Protein AF-0000000072271697 (afdb_homodimer)

Secondary structure (DSSP, 8-state):
---SEEEEES-GGGHHHHHHHHHHHHHTT--EEEEE--TTT-HHHHHHHHHHHGGGT--EEEEEEETT--HHHHHHHH-SS-EEEEEE--SSGGGHHHHHHHH-PPTT---EE--TT-HHHHHHHHHHHHTTS-HHHHHHHHHHHHHHHHHHHHHHHHHHHHHH--/---SEEEEES-GGGHHHHHHHHHHHHHTT--EEEEE--TTT-HHHHHHHHHHHGGGT--EEEEEEETT--HHHHHHHH-SS-EEEEEE--SSGGGHHHHHHHH-PPTT---EE--TT-HHHHHHHHHHHHTTS-HHHHHHHHHHHHHHHHHHHHHHHHHHHHHH--

Solvent-accessible surface area (backbone atoms only — not comparable to full-atom values): 15769 Å² total; per-residue (Å²): 127,79,34,36,33,40,40,36,23,54,44,77,86,47,42,80,54,46,45,47,15,54,52,42,26,53,75,71,68,48,47,58,45,78,46,75,43,22,52,84,85,34,44,66,60,31,46,54,50,26,57,43,35,62,81,67,53,32,42,33,35,41,23,36,26,46,50,73,16,53,35,33,50,57,35,23,68,43,28,47,48,33,27,33,25,27,12,26,57,48,97,64,71,73,11,51,55,6,38,51,45,36,23,57,45,59,85,83,35,40,34,32,17,34,17,68,55,27,17,45,20,47,21,50,39,51,47,19,31,48,21,46,51,29,69,67,45,33,52,51,40,44,50,50,52,52,50,52,53,52,50,52,53,49,50,52,52,50,51,45,22,70,73,66,72,95,128,80,34,35,34,38,39,35,23,54,42,76,86,47,43,81,54,45,46,48,16,55,50,42,27,55,74,72,66,48,48,58,44,79,45,76,44,24,53,83,86,35,44,66,60,32,46,54,51,25,57,44,34,64,81,67,52,32,42,34,35,40,25,37,25,45,51,74,16,52,37,33,50,55,36,24,68,44,26,46,48,33,27,33,25,28,13,26,58,48,95,66,71,74,11,51,54,5,38,51,46,35,24,58,47,60,86,83,34,41,33,32,18,36,17,69,55,27,18,46,21,46,19,50,38,51,48,20,31,48,21,45,52,30,67,66,44,33,51,51,39,43,48,50,52,52,50,52,54,50,50,53,53,49,50,52,52,49,50,45,22,70,71,66,71,96

pLDDT: mean 96.96, std 4.07, range [59.88, 98.94]

Nearest PDB structures (foldseek):
  3lp6-assembly1_C  TM=9.832E-01  e=6.359E-24  Mycobacterium tuberculosis
  1o4v-assembly1_A  TM=9.902E-01  e=1.811E-21  Thermotoga maritima
  4ycj-assembly1_A  TM=9.809E-01  e=1.242E-20  Acetobacter aceti 1023
  5bor-assembly1_A  TM=9.808E-01  e=2.172E-20  Acetobacter aceti 1023
  5clf-assembly1_B  TM=9.840E-01  e=5.183E-20  Acetobacter aceti 1023

InterPro domains:
  IPR000031 PurE domain [PF00731] (5-150)
  IPR000031 PurE domain [SM01001] (3-152)
  IPR000031 PurE domain [TIGR01162] (5-159)
  IPR024694 PurE, prokaryotic type [PIRSF001338] (2-161)
  IPR024694 PurE, prokaryotic type [PTHR23046] (2-159)
  IPR033747 Class I PurE [MF_01929] (5-156)

Organism: Corynebacterium diphtheriae (strain ATCC 700971 / NCTC 13129 / Biotype gravis) (NCBI:txid257309)

Radius of gyration: 19.73 Å; Cα contacts (8 Å, |Δi|>4): 743; chains: 2; bounding box: 45×76×48 Å

Foldseek 3Di:
DQAQEEEEEQDPVCCVLQVLLVVLCVVLVGHYYYYHDHCPPCVVSLLVCLQCVVVSNYQEYEYEYEDLQCSQQSSQVRHPHAYEYAQEADPPPRRPNNQCNQCVHDPPRHHRYDDHSPNNVVNLVVLVSVCVVPVVSVVVNVVVVVVVVVVVVVVVVVVCCVVVVD/DQAQEEEEEQDPVCCVLQVLLVVLCVVLVGHYYYYHDHCPPCVVVLLVCLQCVVVSNYQEYEYEYEDLQCSQQSSQVRHPHAYEYAQEADPPPRRPNNQCNQCVHDPPRHHRYDDHSPNNVVNLVVLVSVCVVPVVSVVVNVVVVVVVVVVVVVVVVVVCCVVVVD

Sequence (332 aa):
MTPLVGLIMGSDSDWPTVEPAAEVLAEFGIPFEVGVVSAHRTPEKMLAYAKTAHERGLKCIIACAGGAAHLPGMVAAATPLPVIGIPRALKELDGMDSLLSIVQMPGGVPVATVSIGGAKNAGLLAARILGAGDPELVTKMADYQENMRQEVERKDANLKKKLMGEMTPLVGLIMGSDSDWPTVEPAAEVLAEFGIPFEVGVVSAHRTPEKMLAYAKTAHERGLKCIIACAGGAAHLPGMVAAATPLPVIGIPRALKELDGMDSLLSIVQMPGGVPVATVSIGGAKNAGLLAARILGAGDPELVTKMADYQENMRQEVERKDANLKKKLMGE

Structure (mmCIF, N/CA/C/O backbone):
data_AF-0000000072271697-model_v1
#
loop_
_entity.id
_entity.type
_entity.pdbx_description
1 polymer 'N5-carboxyaminoimidazole ribonucleotide mutase'
#
loop_
_atom_site.group_PDB
_atom_site.id
_atom_site.type_symbol
_atom_site.label_atom_id
_atom_site.label_alt_id
_atom_site.label_comp_id
_atom_site.label_asym_id
_atom_site.label_entity_id
_atom_site.label_seq_id
_atom_site.pdbx_PDB_ins_code
_atom_site.Cartn_x
_atom_site.Cartn_y
_atom_site.Cartn_z
_atom_site.occupancy
_atom_site.B_iso_or_equiv
_atom_site.auth_seq_id
_atom_site.auth_comp_id
_atom_site.auth_asym_id
_atom_site.auth_atom_id
_atom_site.pdbx_PDB_model_num
ATOM 1 N N . MET A 1 1 ? -20.266 6.871 -15.625 1 75.38 1 MET A N 1
ATOM 2 C CA . MET A 1 1 ? -18.828 6.91 -15.852 1 75.38 1 MET A CA 1
ATOM 3 C C . MET A 1 1 ? -18.188 5.566 -15.508 1 75.38 1 MET A C 1
ATOM 5 O O . MET A 1 1 ? -18.656 4.855 -14.625 1 75.38 1 MET A O 1
ATOM 9 N N . THR A 1 2 ? -17.25 4.992 -16.328 1 93.25 2 THR A N 1
ATOM 10 C CA . THR A 1 2 ? -16.578 3.717 -16.109 1 93.25 2 THR A CA 1
ATOM 11 C C . THR A 1 2 ? -15.773 3.744 -14.812 1 93.25 2 THR A C 1
ATOM 13 O O . THR A 1 2 ? -14.984 4.664 -14.578 1 93.25 2 THR A O 1
ATOM 16 N N . PRO A 1 3 ? -16.094 2.82 -13.906 1 98 3 PRO A N 1
ATOM 17 C CA . PRO A 1 3 ? -15.359 2.812 -12.633 1 98 3 PRO A CA 1
ATOM 18 C C . PRO A 1 3 ? -13.852 2.648 -12.812 1 98 3 PRO A C 1
ATOM 20 O O . PRO A 1 3 ? -13.414 1.912 -13.703 1 98 3 PRO A O 1
ATOM 23 N N . LEU A 1 4 ? -13.078 3.375 -11.977 1 98.69 4 LEU A N 1
ATOM 24 C CA . LEU A 1 4 ? -11.617 3.271 -11.977 1 98.69 4 LEU A CA 1
ATOM 25 C C . LEU A 1 4 ? -11.141 2.473 -10.766 1 98.69 4 LEU A C 1
ATOM 27 O O . LEU A 1 4 ? -10.031 1.919 -10.789 1 98.69 4 LEU A O 1
ATOM 31 N N . VAL A 1 5 ? -11.969 2.533 -9.68 1 98.88 5 VAL A N 1
ATOM 32 C CA . VAL A 1 5 ? -11.617 1.818 -8.461 1 98.88 5 VAL A CA 1
ATOM 33 C C . VAL A 1 5 ? -12.719 0.821 -8.109 1 98.88 5 VAL A C 1
ATOM 35 O O . VAL A 1 5 ? -13.906 1.15 -8.172 1 98.88 5 VAL A O 1
ATOM 38 N N . GLY A 1 6 ? -12.359 -0.445 -7.859 1 98.81 6 GLY A N 1
ATOM 39 C CA . GLY A 1 6 ? -13.281 -1.408 -7.277 1 98.81 6 GLY A CA 1
ATOM 40 C C . GLY A 1 6 ? -13.172 -1.502 -5.766 1 98.81 6 GLY A C 1
ATOM 41 O O . GLY A 1 6 ? -12.078 -1.697 -5.23 1 98.81 6 GLY A O 1
ATOM 42 N N . LEU A 1 7 ? -14.258 -1.301 -5.066 1 98.69 7 LEU A N 1
ATOM 43 C CA . LEU A 1 7 ? -14.352 -1.505 -3.625 1 98.69 7 LEU A CA 1
ATOM 44 C C . LEU A 1 7 ? -15.07 -2.812 -3.307 1 98.69 7 LEU A C 1
ATOM 46 O O . LEU A 1 7 ? -16.281 -2.936 -3.539 1 98.69 7 LEU A O 1
ATOM 50 N N . ILE A 1 8 ? -14.266 -3.717 -2.74 1 98.75 8 ILE A N 1
ATOM 51 C CA . ILE A 1 8 ? -14.898 -5.012 -2.525 1 98.75 8 ILE A CA 1
ATOM 52 C C . ILE A 1 8 ? -14.727 -5.434 -1.068 1 98.75 8 ILE A C 1
ATOM 54 O O . ILE A 1 8 ? -13.797 -4.992 -0.394 1 98.75 8 ILE A O 1
ATOM 58 N N . MET A 1 9 ? -15.648 -6.285 -0.589 1 97.94 9 MET A N 1
ATOM 59 C CA . MET A 1 9 ? -15.68 -6.797 0.778 1 97.94 9 MET A CA 1
ATOM 60 C C . MET A 1 9 ? -16.312 -8.188 0.824 1 97.94 9 MET A C 1
ATOM 62 O O . MET A 1 9 ? -17.062 -8.562 -0.076 1 97.94 9 MET A O 1
ATOM 66 N N . GLY A 1 10 ? -15.953 -8.906 1.883 1 94.5 10 GLY A N 1
ATOM 67 C CA . GLY A 1 10 ? -16.422 -10.281 1.977 1 94.5 10 GLY A CA 1
ATOM 68 C C . GLY A 1 10 ? -17.891 -10.383 2.355 1 94.5 10 GLY A C 1
ATOM 69 O O . GLY A 1 10 ? -18.547 -11.359 2.023 1 94.5 10 GLY A O 1
ATOM 70 N N . SER A 1 11 ? -18.344 -9.461 3.109 1 94.25 11 SER A N 1
ATOM 71 C CA . SER A 1 11 ? -19.719 -9.422 3.592 1 94.25 11 SER A CA 1
ATOM 72 C C . SER A 1 11 ? -20.266 -7.996 3.617 1 94.25 11 SER A C 1
ATOM 74 O O . SER A 1 11 ? -19.516 -7.047 3.857 1 94.25 11 SER A O 1
ATOM 76 N N . ASP A 1 12 ? -21.578 -7.902 3.361 1 93.5 12 ASP A N 1
ATOM 77 C CA . ASP A 1 12 ? -22.172 -6.57 3.395 1 93.5 12 ASP A CA 1
ATOM 78 C C . ASP A 1 12 ? -22.062 -5.953 4.789 1 93.5 12 ASP A C 1
ATOM 80 O O . ASP A 1 12 ? -22.062 -4.73 4.934 1 93.5 12 ASP A O 1
ATOM 84 N N . SER A 1 13 ? -21.938 -6.773 5.789 1 92.62 13 SER A N 1
ATOM 85 C CA . SER A 1 13 ? -21.781 -6.281 7.156 1 92.62 13 SER A CA 1
ATOM 86 C C . SER A 1 13 ? -20.469 -5.516 7.32 1 92.62 13 SER A C 1
ATOM 88 O O . SER A 1 13 ? -20.281 -4.82 8.32 1 92.62 13 SER A O 1
ATOM 90 N N . ASP A 1 14 ? -19.609 -5.578 6.324 1 94.81 14 ASP A N 1
ATOM 91 C CA . ASP A 1 14 ? -18.328 -4.875 6.379 1 94.81 14 ASP A CA 1
ATOM 92 C C . ASP A 1 14 ? -18.469 -3.438 5.883 1 94.81 14 ASP A C 1
ATOM 94 O O . ASP A 1 14 ? -17.547 -2.639 6 1 94.81 14 ASP A O 1
ATOM 98 N N . TRP A 1 15 ? -19.562 -2.996 5.387 1 96.56 15 TRP A N 1
ATOM 99 C CA . TRP A 1 15 ? -19.75 -1.721 4.703 1 96.56 15 TRP A CA 1
ATOM 100 C C . TRP A 1 15 ? -19.406 -0.555 5.621 1 96.56 15 TRP A C 1
ATOM 102 O O . TRP A 1 15 ? -18.688 0.365 5.227 1 96.56 15 TRP A O 1
ATOM 112 N N . PRO A 1 16 ? -19.828 -0.593 6.91 1 96.88 16 PRO A N 1
ATOM 113 C CA . PRO A 1 16 ? -19.484 0.547 7.762 1 96.88 16 PRO A CA 1
ATOM 114 C C . PRO A 1 16 ? -17.984 0.79 7.852 1 96.88 16 PRO A C 1
ATOM 116 O O . PRO A 1 16 ? -17.547 1.938 7.949 1 96.88 16 PRO A O 1
ATOM 119 N N . THR A 1 17 ? -17.219 -0.291 7.766 1 97.25 17 THR A N 1
ATOM 120 C CA . THR A 1 17 ? -15.766 -0.173 7.789 1 97.25 17 THR A CA 1
ATOM 121 C C . THR A 1 17 ? -15.25 0.397 6.469 1 97.25 17 THR A C 1
ATOM 123 O O . THR A 1 17 ? -14.266 1.136 6.453 1 97.25 17 THR A O 1
ATOM 126 N N . VAL A 1 18 ? -15.898 0.146 5.348 1 98.31 18 VAL A N 1
ATOM 127 C CA . VAL A 1 18 ? -15.398 0.44 4.008 1 98.31 18 VAL A CA 1
ATOM 128 C C . VAL A 1 18 ? -15.914 1.808 3.557 1 98.31 18 VAL A C 1
ATOM 130 O O . VAL A 1 18 ? -15.273 2.477 2.738 1 98.31 18 VAL A O 1
ATOM 133 N N . GLU A 1 19 ? -16.953 2.287 4.062 1 98.62 19 GLU A N 1
ATOM 134 C CA . GLU A 1 19 ? -17.703 3.467 3.631 1 98.62 19 GLU A CA 1
ATOM 135 C C . GLU A 1 19 ? -16.797 4.699 3.6 1 98.62 19 GLU A C 1
ATOM 137 O O . GLU A 1 19 ? -16.859 5.496 2.658 1 98.62 19 GLU A O 1
ATOM 142 N N . PRO A 1 20 ? -15.92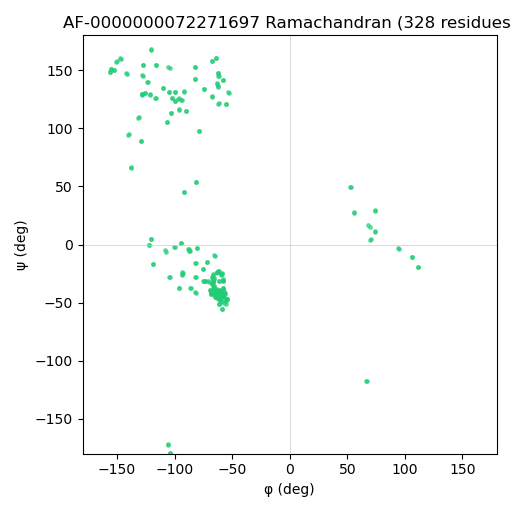2 4.93 4.59 1 98.75 20 PRO A N 1
ATOM 143 C CA . PRO A 1 20 ? -15.055 6.109 4.543 1 98.75 20 PRO A CA 1
ATOM 144 C C . PRO A 1 20 ? -14.18 6.148 3.291 1 98.75 20 PRO A C 1
ATOM 146 O O . PRO A 1 20 ? -13.828 7.23 2.812 1 98.75 20 PRO A O 1
ATOM 149 N N . ALA A 1 21 ? -13.812 4.965 2.742 1 98.88 21 ALA A N 1
ATOM 150 C CA . ALA A 1 21 ? -13.07 4.941 1.482 1 98.88 21 ALA A CA 1
ATOM 151 C C . ALA A 1 21 ? -13.922 5.469 0.333 1 98.88 21 ALA A C 1
ATOM 153 O O . ALA A 1 21 ? -13.453 6.254 -0.491 1 98.88 21 ALA A O 1
ATOM 154 N N . ALA A 1 22 ? -15.18 5.059 0.281 1 98.75 22 ALA A N 1
ATOM 155 C CA . ALA A 1 22 ? -16.109 5.523 -0.741 1 98.75 22 ALA A CA 1
ATOM 156 C C . ALA A 1 22 ? -16.297 7.035 -0.656 1 98.75 22 ALA A C 1
ATOM 158 O O . ALA A 1 22 ? -16.359 7.719 -1.682 1 98.75 22 ALA A O 1
ATOM 159 N N . GLU A 1 23 ? -16.375 7.516 0.515 1 98.75 23 GLU A N 1
ATOM 160 C CA . GLU A 1 23 ? -16.547 8.945 0.73 1 98.75 23 GLU A CA 1
ATOM 161 C C . GLU A 1 23 ? -15.359 9.734 0.187 1 98.75 23 GLU A C 1
ATOM 163 O O . GLU A 1 23 ? -15.531 10.773 -0.446 1 98.75 23 GLU A O 1
ATOM 168 N N . VAL A 1 24 ? -14.156 9.242 0.468 1 98.75 24 VAL A N 1
ATOM 169 C CA . VAL A 1 24 ? -12.953 9.891 -0.03 1 98.75 24 VAL A CA 1
ATOM 170 C C . VAL A 1 24 ? -12.945 9.883 -1.557 1 98.75 24 VAL A C 1
ATOM 172 O O . VAL A 1 24 ? -12.672 10.898 -2.189 1 98.75 24 VAL A O 1
ATOM 175 N N . LEU A 1 25 ? -13.242 8.727 -2.168 1 98.75 25 LEU A N 1
ATOM 176 C CA . LEU A 1 25 ? -13.273 8.633 -3.623 1 98.75 25 LEU A CA 1
ATOM 177 C C . LEU A 1 25 ? -14.273 9.617 -4.215 1 98.75 25 LEU A C 1
ATOM 179 O O . LEU A 1 25 ? -13.977 10.281 -5.215 1 98.75 25 LEU A O 1
ATOM 183 N N . ALA A 1 26 ? -15.422 9.734 -3.582 1 98.62 26 ALA A N 1
ATOM 184 C CA . ALA A 1 26 ? -16.422 10.695 -4.027 1 98.62 26 ALA A CA 1
ATOM 185 C C . ALA A 1 26 ? -15.906 12.125 -3.928 1 98.62 26 ALA A C 1
ATOM 187 O O . ALA A 1 26 ? -16.094 12.93 -4.848 1 98.62 26 ALA A O 1
ATOM 188 N N . GLU A 1 27 ? -15.273 12.453 -2.82 1 98.19 27 GLU A N 1
ATOM 189 C CA . 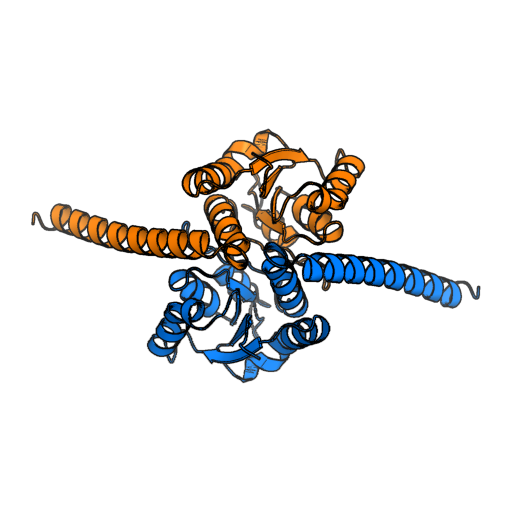GLU A 1 27 ? -14.703 13.781 -2.609 1 98.19 27 GLU A CA 1
ATOM 190 C C . GLU A 1 27 ? -13.695 14.133 -3.701 1 98.19 27 GLU A C 1
ATOM 192 O O . GLU A 1 27 ? -13.625 15.273 -4.145 1 98.19 27 GLU A O 1
ATOM 197 N N . PHE A 1 28 ? -12.938 13.148 -4.137 1 98.56 28 PHE A N 1
ATOM 198 C CA . PHE A 1 28 ? -11.906 13.375 -5.141 1 98.56 28 PHE A CA 1
ATOM 199 C C . PHE A 1 28 ? -12.477 13.234 -6.547 1 98.56 28 PHE A C 1
ATOM 201 O O . PHE A 1 28 ? -11.75 13.406 -7.535 1 98.56 28 PHE A O 1
ATOM 208 N N . GLY A 1 29 ? -13.766 12.867 -6.691 1 98.38 29 GLY A N 1
ATOM 209 C CA . GLY A 1 29 ? -14.398 12.727 -7.992 1 98.38 29 GLY A CA 1
ATOM 210 C C . GLY A 1 29 ? -13.961 11.484 -8.742 1 98.38 29 GLY A C 1
ATOM 211 O O . GLY A 1 29 ? -13.906 11.484 -9.977 1 98.38 29 GLY A O 1
ATOM 212 N N . ILE A 1 30 ? -13.617 10.484 -8.031 1 98.62 30 ILE A N 1
ATOM 213 C CA . ILE A 1 30 ? -13.125 9.258 -8.648 1 98.62 30 ILE A CA 1
ATOM 214 C C . ILE A 1 30 ? -14.266 8.258 -8.789 1 98.62 30 ILE A C 1
ATOM 216 O O . ILE A 1 30 ? -14.859 7.836 -7.789 1 98.62 30 ILE A O 1
ATOM 220 N N . PRO A 1 31 ? -14.648 7.879 -10.047 1 98.69 31 PRO A N 1
ATOM 221 C CA . PRO A 1 31 ? -15.68 6.852 -10.195 1 98.69 31 PRO A CA 1
ATOM 222 C C . PRO A 1 31 ? -15.25 5.5 -9.633 1 98.69 31 PRO A C 1
ATOM 224 O O . PRO A 1 31 ? -14.094 5.098 -9.789 1 98.69 31 PRO A O 1
ATOM 227 N N . PHE A 1 32 ? -16.203 4.855 -8.961 1 98.75 32 PHE A N 1
ATOM 228 C CA . PHE A 1 32 ? -15.883 3.562 -8.367 1 98.75 32 PHE A CA 1
ATOM 229 C C . PHE A 1 32 ? -17.109 2.65 -8.383 1 98.75 32 PHE A C 1
ATOM 231 O O . PHE A 1 32 ? -18.219 3.109 -8.609 1 98.75 32 PHE A O 1
ATOM 238 N N . GLU A 1 33 ? -16.844 1.36 -8.258 1 98.69 33 GLU A N 1
ATOM 239 C CA . GLU A 1 33 ? -17.875 0.358 -8.055 1 98.69 33 GLU A CA 1
ATOM 240 C C . GLU A 1 33 ? -17.719 -0.33 -6.699 1 98.69 33 GLU A C 1
ATOM 242 O O . GLU A 1 33 ? -16.641 -0.334 -6.121 1 98.69 33 GLU A O 1
ATOM 247 N N . VAL A 1 34 ? -18.859 -0.842 -6.191 1 98.19 34 VAL A N 1
ATOM 248 C CA . VAL A 1 34 ? -18.875 -1.548 -4.914 1 98.19 34 VAL A CA 1
ATOM 249 C C . VAL A 1 34 ? -19.453 -2.949 -5.102 1 98.19 34 VAL A C 1
ATOM 251 O O . VAL A 1 34 ? -20.391 -3.143 -5.875 1 98.19 34 VAL A O 1
ATOM 254 N N . GLY A 1 35 ? -18.766 -3.938 -4.363 1 97.38 35 GLY A N 1
ATOM 255 C CA . GLY A 1 35 ? -19.297 -5.285 -4.477 1 97.38 35 GLY A CA 1
ATOM 256 C C . GLY A 1 35 ? -18.953 -6.164 -3.289 1 97.38 35 GLY A C 1
ATOM 257 O O . GLY A 1 35 ? -17.953 -5.934 -2.611 1 97.38 35 GLY A O 1
ATOM 258 N N . VAL A 1 36 ? -19.891 -7.121 -3.061 1 97.69 36 VAL A N 1
ATOM 259 C CA . VAL A 1 36 ? -19.594 -8.203 -2.121 1 97.69 36 VAL A CA 1
ATOM 260 C C . VAL A 1 36 ? -18.953 -9.367 -2.861 1 97.69 36 VAL A C 1
ATOM 262 O O . VAL A 1 36 ? -19.562 -9.977 -3.734 1 97.69 36 VAL A O 1
ATOM 265 N N . VAL A 1 37 ? -17.688 -9.664 -2.543 1 96.56 37 VAL A N 1
ATOM 266 C CA . VAL A 1 37 ? -16.859 -10.719 -3.121 1 96.56 37 VAL A CA 1
ATOM 267 C C . VAL A 1 37 ? -16.219 -11.531 -2.008 1 96.56 37 VAL A C 1
ATOM 269 O O . VAL A 1 37 ? -15.273 -11.07 -1.359 1 96.56 37 VAL A O 1
ATOM 272 N N . SER A 1 38 ? -16.688 -12.805 -1.837 1 95.19 38 SER A N 1
ATOM 273 C CA . SER A 1 38 ? -16.172 -13.609 -0.733 1 95.19 38 SER A CA 1
ATOM 274 C C . SER A 1 38 ? -15.055 -14.539 -1.195 1 95.19 38 SER A C 1
ATOM 276 O O . SER A 1 38 ? -15.266 -15.383 -2.066 1 95.19 38 SER A O 1
ATOM 278 N N . ALA A 1 39 ? -13.961 -14.406 -0.514 1 95.5 39 ALA A N 1
ATOM 279 C CA . ALA A 1 39 ? -12.836 -15.281 -0.832 1 95.5 39 ALA A CA 1
ATOM 280 C C . ALA A 1 39 ? -13.156 -16.734 -0.471 1 95.5 39 ALA A C 1
ATOM 282 O O . ALA A 1 39 ? -12.695 -17.656 -1.142 1 95.5 39 ALA A O 1
ATOM 283 N N . HIS A 1 40 ? -13.922 -16.938 0.589 1 94.69 40 HIS A N 1
ATOM 284 C CA . HIS A 1 40 ? -14.109 -18.281 1.127 1 94.69 40 HIS A CA 1
ATOM 285 C C . HIS A 1 40 ? -15.391 -18.922 0.596 1 94.69 40 HIS A C 1
ATOM 287 O O . HIS A 1 40 ? -15.438 -20.125 0.341 1 94.69 40 HIS A O 1
ATOM 293 N N . ARG A 1 41 ? -16.422 -18.109 0.449 1 95.75 41 ARG A N 1
ATOM 294 C CA . ARG A 1 41 ? -17.734 -18.672 0.125 1 95.75 41 ARG A CA 1
ATOM 295 C C . ARG A 1 41 ? -17.969 -18.688 -1.383 1 95.75 41 ARG A C 1
ATOM 297 O O . ARG A 1 41 ? -18.75 -19.484 -1.888 1 95.75 41 ARG A O 1
ATOM 304 N N . THR A 1 42 ? -17.297 -17.781 -2.107 1 95.75 42 THR A N 1
ATOM 305 C CA . THR A 1 42 ? -17.438 -17.734 -3.559 1 95.75 42 THR A CA 1
ATOM 306 C C . THR A 1 42 ? -16.078 -17.516 -4.219 1 95.75 42 THR A C 1
ATOM 308 O O . THR A 1 42 ? -15.898 -16.547 -4.965 1 95.75 42 THR A O 1
ATOM 311 N N . PRO A 1 43 ? -15.172 -18.453 -4.109 1 96.88 43 PRO A N 1
ATOM 312 C CA . PRO A 1 43 ? -13.805 -18.234 -4.594 1 96.88 43 PRO A CA 1
ATOM 313 C C . PRO A 1 43 ? -13.734 -18.094 -6.109 1 96.88 43 PRO A C 1
ATOM 315 O O . PRO A 1 43 ? -12.891 -17.344 -6.625 1 96.88 43 PRO A O 1
ATOM 318 N N . GLU A 1 44 ? -14.609 -18.766 -6.82 1 97.56 44 GLU A N 1
ATOM 319 C CA . GLU A 1 44 ? -14.594 -18.656 -8.273 1 97.56 44 GLU A CA 1
ATOM 320 C C . GLU A 1 44 ? -15.031 -17.266 -8.727 1 97.56 44 GLU A C 1
ATOM 322 O O . GLU A 1 44 ? -14.453 -16.703 -9.664 1 97.56 44 GLU A O 1
ATOM 327 N N . LYS A 1 45 ? -16.047 -16.781 -8.078 1 97.12 45 LYS A N 1
ATOM 328 C CA . LYS A 1 45 ? -16.484 -15.422 -8.359 1 97.12 45 LYS A CA 1
ATOM 329 C C . LYS A 1 45 ? -15.391 -14.414 -8.047 1 97.12 45 LYS A C 1
ATOM 331 O O . LYS A 1 45 ? -15.172 -13.469 -8.812 1 97.12 45 LYS A O 1
ATOM 336 N N . MET A 1 46 ? -14.734 -14.594 -6.969 1 98.25 46 MET A N 1
ATOM 337 C CA . MET A 1 46 ? -13.641 -13.719 -6.57 1 98.25 46 MET A CA 1
ATOM 338 C C . MET A 1 46 ? -12.523 -13.734 -7.605 1 98.25 46 MET A C 1
ATOM 340 O O . MET A 1 46 ? -12.039 -12.68 -8.023 1 98.25 46 MET A O 1
ATOM 344 N N . LEU A 1 47 ? -12.141 -14.914 -8.047 1 98.38 47 LEU A N 1
ATOM 345 C CA . LEU A 1 47 ? -11.07 -15.055 -9.031 1 98.38 47 LEU A CA 1
ATOM 346 C C . LEU A 1 47 ? -11.469 -14.414 -10.359 1 98.38 47 LEU A C 1
ATOM 348 O O . LEU A 1 47 ? -10.664 -13.719 -10.984 1 98.38 47 LEU A O 1
ATOM 352 N N . ALA A 1 48 ? -12.672 -14.68 -10.781 1 98.19 48 ALA A N 1
ATOM 353 C CA . ALA A 1 48 ? -13.156 -14.078 -12.016 1 98.19 48 ALA A CA 1
ATOM 354 C C . ALA A 1 48 ? -13.125 -12.555 -11.93 1 98.19 48 ALA A C 1
ATOM 356 O O . ALA A 1 48 ? -12.703 -11.875 -12.867 1 98.19 48 ALA A O 1
ATOM 357 N N . TYR A 1 49 ? -13.609 -12.016 -10.82 1 98.44 49 TYR A N 1
ATOM 358 C CA . TYR A 1 49 ? -13.594 -10.57 -10.594 1 98.44 49 TYR A CA 1
ATOM 359 C C . TYR A 1 49 ? -12.18 -10.016 -10.734 1 98.44 49 TYR A C 1
ATOM 361 O O . TYR A 1 49 ? -11.953 -9.039 -11.445 1 98.44 49 TYR A O 1
ATOM 369 N N . ALA A 1 50 ? -11.234 -10.633 -10.023 1 98.69 50 ALA A N 1
ATOM 370 C CA . ALA A 1 50 ? -9.852 -10.18 -9.992 1 98.69 50 ALA A CA 1
ATOM 371 C C . ALA A 1 50 ? -9.211 -10.25 -11.375 1 98.69 50 ALA A C 1
ATOM 373 O O . ALA A 1 50 ? -8.594 -9.289 -11.836 1 98.69 50 ALA A O 1
ATOM 374 N N . LYS A 1 51 ? -9.406 -11.352 -12.102 1 98.12 51 LYS A N 1
ATOM 375 C CA . LYS A 1 51 ? -8.734 -11.633 -13.359 1 98.12 51 LYS A CA 1
ATOM 376 C C . LYS A 1 51 ? -9.18 -10.672 -14.461 1 98.12 51 LYS A C 1
ATOM 378 O O . LYS A 1 51 ? -8.414 -10.367 -15.375 1 98.12 51 LYS A O 1
ATOM 383 N N . THR A 1 52 ? -10.375 -10.203 -14.352 1 98 52 THR A N 1
ATOM 384 C CA . THR A 1 52 ? -10.922 -9.445 -15.469 1 98 52 THR A CA 1
ATOM 385 C C . THR A 1 52 ? -10.992 -7.957 -15.125 1 98 52 THR A C 1
ATOM 387 O O . THR A 1 52 ? -11.352 -7.133 -15.969 1 98 52 THR A O 1
ATOM 390 N N . ALA A 1 53 ? -10.688 -7.598 -13.891 1 98.19 53 ALA A N 1
ATOM 391 C CA . ALA A 1 53 ? -10.867 -6.227 -13.422 1 98.19 53 ALA A CA 1
ATOM 392 C C . ALA A 1 53 ? -10.141 -5.234 -14.32 1 98.19 53 ALA A C 1
ATOM 394 O O . ALA A 1 53 ? -10.703 -4.215 -14.719 1 98.19 53 ALA A O 1
ATOM 395 N N . HIS A 1 54 ? -8.867 -5.551 -14.656 1 97.88 54 HIS A N 1
ATOM 396 C CA . HIS A 1 54 ? -8.07 -4.625 -15.453 1 97.88 54 HIS A CA 1
ATOM 397 C C . HIS A 1 54 ? -8.633 -4.488 -16.875 1 97.88 54 HIS A C 1
ATOM 399 O O . HIS A 1 54 ? -8.484 -3.441 -17.5 1 97.88 54 HIS A O 1
ATOM 405 N N . GLU A 1 55 ? -9.32 -5.512 -17.344 1 97.31 55 GLU A N 1
ATOM 406 C CA . GLU A 1 55 ? -9.938 -5.48 -18.672 1 97.31 55 GLU A CA 1
ATOM 407 C C . GLU A 1 55 ? -11.188 -4.605 -18.672 1 97.31 55 GLU A C 1
ATOM 409 O O . GLU A 1 55 ? -11.617 -4.137 -19.734 1 97.31 55 GLU A O 1
ATOM 414 N N . ARG A 1 56 ? -11.711 -4.426 -17.5 1 97.19 56 ARG A N 1
ATOM 415 C CA . ARG A 1 56 ? -12.969 -3.684 -17.375 1 97.19 56 ARG A CA 1
ATOM 416 C C . ARG A 1 56 ? -12.703 -2.211 -17.078 1 97.19 56 ARG A C 1
ATOM 418 O O . ARG A 1 56 ? -13.641 -1.438 -16.859 1 97.19 56 ARG A O 1
ATOM 425 N N . GLY A 1 57 ? -11.492 -1.84 -17.016 1 96.62 57 GLY A N 1
ATOM 426 C CA . GLY A 1 57 ? -11.164 -0.429 -16.875 1 96.62 57 GLY A CA 1
ATOM 427 C C . GLY A 1 57 ? -10.688 -0.058 -15.484 1 96.62 57 GLY A C 1
ATOM 428 O O . GLY A 1 57 ? -10.211 1.059 -15.266 1 96.62 57 GLY A O 1
ATOM 429 N N . LEU A 1 58 ? -10.82 -0.95 -14.531 1 98.5 58 LEU A N 1
ATOM 430 C CA . LEU A 1 58 ? -10.328 -0.67 -13.188 1 98.5 58 LEU A CA 1
ATOM 431 C C . LEU A 1 58 ? -8.812 -0.458 -13.195 1 98.5 58 LEU A C 1
ATOM 433 O O . LEU A 1 58 ? -8.102 -1.089 -13.969 1 98.5 58 LEU A O 1
ATOM 437 N N . LYS A 1 59 ? -8.367 0.41 -12.281 1 98.69 59 LYS A N 1
ATOM 438 C CA . LYS A 1 59 ? -6.949 0.726 -12.148 1 98.69 59 LYS A CA 1
ATOM 439 C C . LYS A 1 59 ? -6.426 0.357 -10.766 1 98.69 59 LYS A C 1
ATOM 441 O O . LYS A 1 59 ? -5.215 0.28 -10.555 1 98.69 59 LYS A O 1
ATOM 446 N N . CYS A 1 60 ? -7.309 0.165 -9.875 1 98.75 60 CYS A N 1
ATOM 447 C CA . CYS A 1 60 ? -6.996 -0.152 -8.484 1 98.75 60 CYS A CA 1
ATOM 448 C C . CYS A 1 60 ? -8.156 -0.886 -7.816 1 98.75 60 CYS A C 1
ATOM 450 O O . CYS A 1 60 ? -9.312 -0.674 -8.172 1 98.75 60 CYS A O 1
ATOM 452 N N . ILE A 1 61 ? -7.844 -1.755 -6.883 1 98.94 61 ILE A N 1
ATOM 453 C CA . ILE A 1 61 ? -8.875 -2.445 -6.117 1 98.94 61 ILE A CA 1
ATOM 454 C C . ILE A 1 61 ? -8.633 -2.246 -4.625 1 98.94 61 ILE A C 1
ATOM 456 O O . ILE A 1 61 ? -7.504 -2.4 -4.148 1 98.94 61 ILE A O 1
ATOM 460 N N . ILE A 1 62 ? -9.641 -1.847 -3.912 1 98.94 62 ILE A N 1
ATOM 461 C CA . ILE A 1 62 ? -9.656 -1.818 -2.453 1 98.94 62 ILE A CA 1
ATOM 462 C C . ILE A 1 62 ? -10.453 -3.006 -1.921 1 98.94 62 ILE A C 1
ATOM 464 O O . ILE A 1 62 ? -11.602 -3.221 -2.32 1 98.94 62 ILE A O 1
ATOM 468 N N . ALA A 1 63 ? -9.844 -3.77 -1.066 1 98.88 63 ALA A N 1
ATOM 469 C CA . ALA A 1 63 ? -10.492 -4.961 -0.521 1 98.88 63 ALA A CA 1
ATOM 470 C C . ALA A 1 63 ? -10.43 -4.969 1.004 1 98.88 63 ALA A C 1
ATOM 472 O O . ALA A 1 63 ? -9.352 -4.824 1.588 1 98.88 63 ALA A O 1
ATOM 473 N N . CYS A 1 64 ? -11.57 -5.172 1.626 1 98.75 64 CYS A N 1
ATOM 474 C CA . CYS A 1 64 ? -11.68 -5.227 3.078 1 98.75 64 CYS A CA 1
ATOM 475 C C . CYS A 1 64 ? -11.984 -6.645 3.551 1 98.75 64 CYS A C 1
ATOM 477 O O . CYS A 1 64 ? -12.812 -7.336 2.957 1 98.75 64 CYS A O 1
ATOM 479 N N . ALA A 1 65 ? -11.273 -7.066 4.566 1 97.81 65 ALA A N 1
ATOM 480 C CA . ALA A 1 65 ? -11.508 -8.406 5.109 1 97.81 65 ALA A CA 1
ATOM 481 C C . ALA A 1 65 ? -11.133 -8.469 6.586 1 97.81 65 ALA A C 1
ATOM 483 O O . ALA A 1 65 ? -10.219 -7.777 7.031 1 97.81 65 ALA A O 1
ATOM 484 N N . GLY A 1 66 ? -11.828 -9.359 7.352 1 96.31 66 GLY A N 1
ATOM 485 C CA . GLY A 1 66 ? -11.539 -9.633 8.75 1 96.31 66 GLY A CA 1
ATOM 486 C C . GLY A 1 66 ? -11.203 -11.086 9.016 1 96.31 66 GLY A C 1
ATOM 487 O O . GLY A 1 66 ? -11.352 -11.938 8.133 1 96.31 66 GLY A O 1
ATOM 488 N N . GLY A 1 67 ? -10.68 -11.297 10.266 1 95.31 67 GLY A N 1
ATOM 489 C CA . GLY A 1 67 ? -10.336 -12.664 10.625 1 95.31 67 GLY A CA 1
ATOM 490 C C . GLY A 1 67 ? -9.188 -13.219 9.805 1 95.31 67 GLY A C 1
ATOM 491 O O . GLY A 1 67 ? -8.094 -12.641 9.781 1 95.31 67 GLY A O 1
ATOM 492 N N . ALA A 1 68 ? -9.406 -14.281 9.023 1 96.12 68 ALA A N 1
ATOM 493 C CA . ALA A 1 68 ? -8.367 -14.852 8.164 1 96.12 68 ALA A CA 1
ATOM 494 C C . ALA A 1 68 ? -7.965 -13.875 7.066 1 96.12 68 ALA A C 1
ATOM 496 O O . ALA A 1 68 ? -6.855 -13.953 6.539 1 96.12 68 ALA A O 1
ATOM 497 N N . ALA A 1 69 ? -8.906 -13.055 6.684 1 97.12 69 ALA A N 1
ATOM 498 C CA . ALA A 1 69 ? -8.719 -11.867 5.855 1 97.12 69 ALA A CA 1
ATOM 499 C C . ALA A 1 69 ? -7.984 -12.211 4.566 1 97.12 69 ALA A C 1
ATOM 501 O O . ALA A 1 69 ? -7.059 -11.5 4.164 1 97.12 69 ALA A O 1
ATOM 502 N N . HIS A 1 70 ? -8.422 -13.242 3.834 1 98.25 70 HIS A N 1
ATOM 503 C CA . HIS A 1 70 ? -7.734 -13.734 2.645 1 98.25 70 HIS A CA 1
ATOM 504 C C . HIS A 1 70 ? -8.086 -12.898 1.42 1 98.25 70 HIS A C 1
ATOM 506 O O . HIS A 1 70 ? -7.383 -12.938 0.408 1 98.25 70 HIS A O 1
ATOM 512 N N . LEU A 1 71 ? -9.109 -12.125 1.48 1 98.56 71 LEU A N 1
ATOM 513 C CA . LEU A 1 71 ? -9.672 -11.5 0.285 1 98.56 71 LEU A CA 1
ATOM 514 C C . LEU A 1 71 ? -8.633 -10.633 -0.414 1 98.56 71 LEU A C 1
ATOM 516 O O . LEU A 1 71 ? -8.352 -10.82 -1.6 1 98.56 71 LEU A O 1
ATOM 520 N N . PRO A 1 72 ? -8.008 -9.656 0.246 1 98.81 72 PRO A N 1
ATOM 521 C CA . PRO A 1 72 ? -7.051 -8.805 -0.468 1 98.81 72 PRO A CA 1
ATOM 522 C C . PRO A 1 72 ? -5.91 -9.602 -1.104 1 98.81 72 PRO A C 1
ATOM 524 O O . PRO A 1 72 ? -5.555 -9.359 -2.26 1 98.81 72 PRO A O 1
ATOM 527 N N . GLY A 1 73 ? -5.367 -10.555 -0.356 1 98.81 73 GLY A N 1
ATOM 528 C CA . GLY A 1 73 ? -4.254 -11.344 -0.861 1 98.81 73 GLY A CA 1
ATOM 529 C C . GLY A 1 73 ? -4.621 -12.195 -2.057 1 98.81 73 GLY A C 1
ATOM 530 O O . GLY A 1 73 ? -3.865 -12.281 -3.025 1 98.81 73 GLY A O 1
ATOM 531 N N . MET A 1 74 ? -5.797 -12.805 -2.031 1 98.62 74 MET A N 1
ATOM 532 C CA . MET A 1 74 ? -6.246 -13.648 -3.135 1 98.62 74 MET A CA 1
ATOM 533 C C . MET A 1 74 ? -6.516 -12.812 -4.383 1 98.62 74 MET A C 1
ATOM 535 O O . MET A 1 74 ? -6.176 -13.227 -5.492 1 98.62 74 MET A O 1
ATOM 539 N N . VAL A 1 75 ? -7.102 -11.711 -4.184 1 98.81 75 VAL A N 1
ATOM 540 C CA . VAL A 1 75 ? -7.348 -10.812 -5.309 1 98.81 75 VAL A CA 1
ATOM 541 C C . VAL A 1 75 ? -6.02 -10.367 -5.914 1 98.81 75 VAL A C 1
ATOM 543 O O . VAL A 1 75 ? -5.844 -10.406 -7.137 1 98.81 75 VAL A O 1
ATOM 546 N N . ALA A 1 76 ? -5.066 -10 -5.066 1 98.81 76 ALA A N 1
ATOM 547 C CA . ALA A 1 76 ? -3.76 -9.539 -5.527 1 98.81 76 ALA A CA 1
ATOM 548 C C . ALA A 1 76 ? -3.037 -10.625 -6.316 1 98.81 76 ALA A C 1
ATOM 550 O O . ALA A 1 76 ? -2.287 -10.336 -7.25 1 98.81 76 ALA A O 1
ATOM 551 N N . ALA A 1 77 ? -3.27 -11.852 -5.977 1 98.38 77 ALA A N 1
ATOM 552 C CA . ALA A 1 77 ? -2.623 -12.984 -6.641 1 98.38 77 ALA A CA 1
ATOM 553 C C . ALA A 1 77 ? -3.176 -13.18 -8.047 1 98.38 77 ALA A C 1
ATOM 555 O O . ALA A 1 77 ? -2.547 -13.836 -8.883 1 98.38 77 ALA A O 1
ATOM 556 N N . ALA A 1 78 ? -4.32 -12.555 -8.336 1 98.38 78 ALA A N 1
ATOM 557 C CA . ALA A 1 78 ? -5.02 -12.906 -9.57 1 98.38 78 ALA A CA 1
ATOM 558 C C . ALA A 1 78 ? -5.203 -11.68 -10.461 1 98.38 78 ALA A C 1
ATOM 560 O O . ALA A 1 78 ? -5.801 -11.781 -11.539 1 98.38 78 ALA A O 1
ATOM 561 N N . THR A 1 79 ? -4.777 -10.539 -10.102 1 98.81 79 THR A N 1
ATOM 562 C CA . THR A 1 79 ? -4.918 -9.328 -10.898 1 98.81 79 THR A CA 1
ATOM 563 C C . THR A 1 79 ? -3.568 -8.633 -11.062 1 98.81 79 THR A C 1
ATOM 565 O O . THR A 1 79 ? -2.73 -8.664 -10.156 1 98.81 79 THR A O 1
ATOM 568 N N . PRO A 1 80 ? -3.314 -8.016 -12.164 1 98.75 80 PRO A N 1
ATOM 569 C CA . PRO A 1 80 ? -2.098 -7.207 -12.312 1 98.75 80 PRO A CA 1
ATOM 570 C C . PRO A 1 80 ? -2.23 -5.82 -11.688 1 98.75 80 PRO A C 1
ATOM 572 O O . PRO A 1 80 ? -1.263 -5.055 -11.664 1 98.75 80 PRO A O 1
ATOM 575 N N . LEU A 1 81 ? -3.377 -5.445 -11.156 1 98.81 81 LEU A N 1
ATOM 576 C CA . LEU A 1 81 ? -3.65 -4.125 -10.602 1 98.81 81 LEU A CA 1
ATOM 577 C C . LEU A 1 81 ? -3.127 -4.02 -9.172 1 98.81 81 LEU A C 1
ATOM 579 O O . LEU A 1 81 ? -2.973 -5.035 -8.484 1 98.81 81 LEU A O 1
ATOM 583 N N . PRO A 1 82 ? -2.779 -2.793 -8.711 1 98.94 82 PRO A N 1
ATOM 584 C CA . PRO A 1 82 ? -2.543 -2.625 -7.273 1 98.94 82 PRO A CA 1
ATOM 585 C C . PRO A 1 82 ? -3.785 -2.92 -6.434 1 98.94 82 PRO A C 1
ATOM 587 O O . PRO A 1 82 ? -4.895 -2.527 -6.805 1 98.94 82 PRO A O 1
ATOM 590 N N . VAL A 1 83 ? -3.574 -3.652 -5.344 1 98.94 83 VAL A N 1
ATOM 591 C CA . VAL A 1 83 ? -4.633 -3.98 -4.395 1 98.94 83 VAL A CA 1
ATOM 592 C C . VAL A 1 83 ? -4.32 -3.359 -3.035 1 98.94 83 VAL A C 1
ATOM 594 O O . VAL A 1 83 ? -3.213 -3.516 -2.516 1 98.94 83 VAL A O 1
ATOM 597 N N . ILE A 1 84 ? -5.246 -2.617 -2.516 1 98.94 84 ILE A N 1
ATOM 598 C CA . ILE A 1 84 ? -5.176 -2.051 -1.172 1 98.94 84 ILE A CA 1
ATOM 599 C C . ILE A 1 84 ? -5.992 -2.906 -0.207 1 98.94 84 ILE A C 1
ATOM 601 O O . ILE A 1 84 ? -7.18 -3.15 -0.437 1 98.94 84 ILE A O 1
ATOM 605 N N . GLY A 1 85 ? -5.359 -3.373 0.825 1 98.94 85 GLY A N 1
ATOM 606 C CA . GLY A 1 85 ? -6.051 -4.164 1.831 1 98.94 85 GLY A CA 1
ATOM 607 C C . GLY A 1 85 ? -6.43 -3.363 3.062 1 98.94 85 GLY A C 1
ATOM 608 O O . GLY A 1 85 ? -5.602 -2.643 3.621 1 98.94 85 GLY A O 1
ATOM 609 N N . ILE A 1 86 ? -7.668 -3.48 3.488 1 98.88 86 ILE A N 1
ATOM 610 C CA . ILE A 1 86 ? -8.156 -2.926 4.742 1 98.88 86 ILE A CA 1
ATOM 611 C C . ILE A 1 86 ? -8.367 -4.047 5.758 1 98.88 86 ILE A C 1
ATOM 613 O O . ILE A 1 86 ? -9.344 -4.801 5.664 1 98.88 86 ILE A O 1
ATOM 617 N N . PRO A 1 87 ? -7.43 -4.125 6.73 1 98.69 87 PRO A N 1
ATOM 618 C CA . PRO A 1 87 ? -7.727 -5.066 7.809 1 98.69 87 PRO A CA 1
ATOM 619 C C . PRO A 1 87 ? -8.914 -4.629 8.664 1 98.69 87 PRO A C 1
ATOM 621 O O . PRO A 1 87 ? -8.953 -3.488 9.141 1 98.69 87 PRO A O 1
ATOM 624 N N . ARG A 1 88 ? -9.836 -5.488 8.82 1 97.62 88 ARG A N 1
ATOM 625 C CA . ARG A 1 88 ? -10.992 -5.199 9.672 1 97.62 88 ARG A CA 1
ATOM 626 C C . ARG A 1 88 ? -10.898 -5.945 10.992 1 97.62 88 ARG A C 1
ATOM 628 O O . ARG A 1 88 ? -10.648 -7.152 11.016 1 97.62 88 ARG A O 1
ATOM 635 N N . ALA A 1 89 ? -11.102 -5.23 12.109 1 97 89 ALA A N 1
ATOM 636 C CA . ALA A 1 89 ? -11.117 -5.852 13.43 1 97 89 ALA A CA 1
ATOM 637 C C . ALA A 1 89 ? -12.406 -6.633 13.656 1 97 89 ALA A C 1
ATOM 639 O O . ALA A 1 89 ? -13.492 -6.176 13.289 1 97 89 ALA A O 1
ATOM 640 N N . LEU A 1 90 ? -12.281 -7.84 14.164 1 94.19 90 LEU A N 1
ATOM 641 C CA . LEU A 1 90 ? -13.414 -8.617 14.664 1 94.19 90 LEU A CA 1
ATOM 642 C C . LEU A 1 90 ? -13.414 -8.648 16.188 1 94.19 90 LEU A C 1
ATOM 644 O O . LEU A 1 90 ? -12.727 -7.848 16.828 1 94.19 90 LEU A O 1
ATOM 648 N N . LYS A 1 91 ? -14.266 -9.445 16.719 1 92.69 91 LYS A N 1
ATOM 649 C CA . LYS A 1 91 ? -14.477 -9.445 18.172 1 92.69 91 LYS A CA 1
ATOM 650 C C . LYS A 1 91 ? -13.18 -9.742 18.922 1 92.69 91 LYS A C 1
ATOM 652 O O . LYS A 1 91 ? -12.922 -9.148 19.969 1 92.69 91 LYS A O 1
ATOM 657 N N . GLU A 1 92 ? -12.391 -10.664 18.359 1 92.19 92 GLU A N 1
ATOM 658 C CA . GLU A 1 92 ? -11.156 -11.078 19.016 1 92.19 92 GLU A CA 1
ATOM 659 C C . GLU A 1 92 ? -9.938 -10.492 18.312 1 92.19 92 GLU A C 1
ATOM 661 O O . GLU A 1 92 ? -10 -10.148 17.141 1 92.19 92 GLU A O 1
ATOM 666 N N . LEU A 1 93 ? -8.797 -10.266 19.016 1 95.19 93 LEU A N 1
ATOM 667 C CA . LEU A 1 93 ? -7.441 -9.945 18.578 1 95.19 93 LEU A CA 1
ATOM 668 C C . LEU A 1 93 ? -7.375 -8.531 18.016 1 95.19 93 LEU A C 1
ATOM 670 O O . LEU A 1 93 ? -6.355 -8.125 17.453 1 95.19 93 LEU A O 1
ATOM 674 N N . ASP A 1 94 ? -8.453 -7.797 18.078 1 95.75 94 ASP A N 1
ATOM 675 C CA . ASP A 1 94 ? -8.508 -6.371 17.781 1 95.75 94 ASP A CA 1
ATOM 676 C C . ASP A 1 94 ? -7.973 -6.086 16.375 1 95.75 94 ASP A C 1
ATOM 678 O O . ASP A 1 94 ? -7.32 -5.066 16.156 1 95.75 94 ASP A O 1
ATOM 682 N N . GLY A 1 95 ? -8.086 -7.059 15.453 1 97.38 95 GLY A N 1
ATOM 683 C CA . GLY A 1 95 ? -7.707 -6.836 14.07 1 97.38 95 GLY A CA 1
ATOM 684 C C . GLY A 1 95 ? -6.285 -7.254 13.758 1 97.38 95 GLY A C 1
ATOM 685 O O . GLY A 1 95 ? -5.855 -7.211 12.602 1 97.38 95 GLY A O 1
ATOM 686 N N . MET A 1 96 ? -5.562 -7.695 14.789 1 97.75 96 MET A N 1
ATOM 687 C CA . MET A 1 96 ? -4.176 -8.109 14.57 1 97.75 96 MET A CA 1
ATOM 688 C C . MET A 1 96 ? -4.105 -9.305 13.633 1 97.75 96 MET A C 1
ATOM 690 O O . MET A 1 96 ? -3.215 -9.375 12.781 1 97.75 96 MET A O 1
ATOM 694 N N . ASP A 1 97 ? -5.027 -10.219 13.758 1 97.88 97 ASP A N 1
ATOM 695 C CA . ASP A 1 97 ? -5.078 -11.375 12.867 1 97.88 97 ASP A CA 1
ATOM 696 C C . ASP A 1 97 ? -5.289 -10.938 11.422 1 97.88 97 ASP A C 1
ATOM 698 O O . ASP A 1 97 ? -4.551 -11.352 10.523 1 97.88 97 ASP A O 1
ATOM 702 N N . SER A 1 98 ? -6.238 -10.023 11.188 1 98.19 98 SER A N 1
ATOM 703 C CA . SER A 1 98 ? -6.52 -9.516 9.844 1 98.19 98 SER A CA 1
ATOM 704 C C . SER A 1 98 ? -5.332 -8.742 9.281 1 98.19 98 SER A C 1
ATOM 706 O O . SER A 1 98 ? -4.984 -8.898 8.109 1 98.19 98 SER A O 1
ATOM 708 N N . LEU A 1 99 ? -4.73 -7.961 10.125 1 98.69 99 LEU A N 1
ATOM 709 C CA . LEU A 1 99 ? -3.578 -7.172 9.711 1 98.69 99 LEU A CA 1
ATOM 710 C C . LEU A 1 99 ? -2.441 -8.078 9.25 1 98.69 99 LEU A C 1
ATOM 712 O O . LEU A 1 99 ? -1.911 -7.902 8.148 1 98.69 99 LEU A O 1
ATOM 716 N N . LEU A 1 100 ? -2.107 -9.039 10.078 1 98.44 100 LEU A N 1
ATOM 717 C CA . LEU A 1 100 ? -0.978 -9.914 9.766 1 98.44 100 LEU A CA 1
ATOM 718 C C . LEU A 1 100 ? -1.274 -10.766 8.539 1 98.44 100 LEU A C 1
ATOM 720 O O . LEU A 1 100 ? -0.385 -11.023 7.723 1 98.44 100 LEU A O 1
ATOM 724 N N . SER A 1 101 ? -2.502 -11.195 8.422 1 98.5 101 SER A N 1
ATOM 725 C CA . SER A 1 101 ? -2.898 -12.008 7.273 1 98.5 101 SER A CA 1
ATOM 726 C C . SER A 1 101 ? -2.732 -11.234 5.973 1 98.5 101 SER A C 1
ATOM 728 O O . SER A 1 101 ? -2.266 -11.781 4.973 1 98.5 101 SER A O 1
ATOM 730 N N . ILE A 1 102 ? -3.072 -9.969 5.961 1 98.75 102 ILE A N 1
ATOM 731 C CA . ILE A 1 102 ? -3.076 -9.172 4.742 1 98.75 102 ILE A CA 1
ATOM 732 C C . ILE A 1 102 ? -1.66 -8.695 4.434 1 98.75 102 ILE A C 1
ATOM 734 O O . ILE A 1 102 ? -1.216 -8.742 3.285 1 98.75 102 ILE A O 1
ATOM 738 N N . VAL A 1 103 ? -0.93 -8.281 5.438 1 98.81 103 VAL A N 1
ATOM 739 C CA . VAL A 1 103 ? 0.317 -7.562 5.203 1 98.81 103 VAL A CA 1
ATOM 740 C C . VAL A 1 103 ? 1.438 -8.555 4.902 1 98.81 103 VAL A C 1
ATOM 742 O O . VAL A 1 103 ? 2.375 -8.242 4.164 1 98.81 103 VAL A O 1
ATOM 745 N N . GLN A 1 104 ? 1.359 -9.805 5.422 1 98.44 104 GLN A N 1
ATOM 746 C CA . GLN A 1 104 ? 2.455 -10.758 5.316 1 98.44 104 GLN A CA 1
ATOM 747 C C . GLN A 1 104 ? 2.305 -11.633 4.07 1 98.44 104 GLN A C 1
ATOM 749 O O . GLN A 1 104 ? 2.516 -12.844 4.125 1 98.44 104 GLN A O 1
ATOM 754 N N . MET A 1 105 ? 1.998 -11.07 2.973 1 98.5 105 MET A N 1
ATOM 755 C CA . MET A 1 105 ? 1.923 -11.773 1.695 1 98.5 105 MET A CA 1
ATOM 756 C C . MET A 1 105 ? 3.275 -12.367 1.32 1 98.5 105 MET A C 1
ATOM 758 O O . MET A 1 105 ? 4.316 -11.734 1.532 1 98.5 105 MET A O 1
ATOM 762 N N . PRO A 1 106 ? 3.309 -13.516 0.689 1 97.19 106 PRO A N 1
ATOM 763 C CA . PRO A 1 106 ? 4.582 -14.062 0.208 1 97.19 106 PRO A CA 1
ATOM 764 C C . PRO A 1 106 ? 5.191 -13.234 -0.92 1 97.19 106 PRO A C 1
ATOM 766 O O . PRO A 1 106 ? 4.477 -12.484 -1.595 1 97.19 106 PRO A O 1
ATOM 769 N N . GLY A 1 107 ? 6.508 -13.352 -1.109 1 97.25 107 GLY A N 1
ATOM 770 C CA . GLY A 1 107 ? 7.172 -12.656 -2.201 1 97.25 107 GLY A CA 1
ATOM 771 C C . GLY A 1 107 ? 6.535 -12.93 -3.553 1 97.25 107 GLY A C 1
ATOM 772 O O . GLY A 1 107 ? 6.23 -14.07 -3.885 1 97.25 107 GLY A O 1
ATOM 773 N N . GLY A 1 108 ? 6.262 -11.867 -4.316 1 97.88 108 GLY A N 1
ATOM 774 C CA . GLY A 1 108 ? 5.676 -12.023 -5.637 1 97.88 108 GLY A CA 1
ATOM 775 C C . GLY A 1 108 ? 4.25 -11.508 -5.719 1 97.88 108 GLY A C 1
ATOM 776 O O . GLY A 1 108 ? 3.738 -11.258 -6.812 1 97.88 108 GLY A O 1
ATOM 777 N N . VAL A 1 109 ? 3.633 -11.383 -4.531 1 98.31 109 VAL A N 1
ATOM 778 C CA . VAL A 1 109 ? 2.23 -10.984 -4.496 1 98.31 109 VAL A CA 1
ATOM 779 C C . VAL A 1 109 ? 2.051 -9.82 -3.525 1 98.31 109 VAL A C 1
ATOM 781 O O . VAL A 1 109 ? 1.714 -10.023 -2.357 1 98.31 109 VAL A O 1
ATOM 784 N N . PRO A 1 110 ? 2.182 -8.648 -4.004 1 98.75 110 PRO A N 1
ATOM 785 C CA . PRO A 1 110 ? 2.115 -7.496 -3.105 1 98.75 110 PRO A CA 1
ATOM 786 C C . PRO A 1 110 ? 0.682 -7.078 -2.787 1 98.75 110 PRO A C 1
ATOM 788 O O . PRO A 1 110 ? -0.191 -7.141 -3.656 1 98.75 110 PRO A O 1
ATOM 791 N N . VAL A 1 111 ? 0.453 -6.672 -1.59 1 98.88 111 VAL A N 1
ATOM 792 C CA . VAL A 1 111 ? -0.746 -5.969 -1.148 1 98.88 111 VAL A CA 1
ATOM 793 C C . VAL A 1 111 ? -0.351 -4.691 -0.406 1 98.88 111 VAL A C 1
ATOM 795 O O . VAL A 1 111 ? 0.552 -4.711 0.434 1 98.88 111 VAL A O 1
ATOM 798 N N . ALA A 1 112 ? -0.915 -3.553 -0.775 1 98.94 112 ALA A N 1
ATOM 799 C CA . ALA A 1 112 ? -0.749 -2.295 -0.051 1 98.94 112 ALA A CA 1
ATOM 800 C C . ALA A 1 112 ? -1.638 -2.254 1.188 1 98.94 112 ALA A C 1
ATOM 802 O O . ALA A 1 112 ? -2.799 -1.842 1.113 1 98.94 112 ALA A O 1
ATOM 803 N N . THR A 1 113 ? -1.089 -2.551 2.271 1 98.94 113 THR A N 1
ATOM 804 C CA . THR A 1 113 ? -1.893 -2.686 3.482 1 98.94 113 THR A CA 1
ATOM 805 C C . THR A 1 113 ? -1.959 -1.362 4.238 1 98.94 113 THR A C 1
ATOM 807 O O . THR A 1 113 ? -0.94 -0.69 4.414 1 98.94 113 THR A O 1
ATOM 810 N N . VAL A 1 114 ? -3.119 -0.956 4.621 1 98.88 114 VAL A N 1
ATOM 811 C CA . VAL A 1 114 ? -3.311 0.202 5.488 1 98.88 114 VAL A CA 1
ATOM 812 C C . VAL A 1 114 ? -3.641 -0.262 6.902 1 98.88 114 VAL A C 1
ATOM 814 O O . VAL A 1 114 ? -3.648 -1.463 7.184 1 98.88 114 VAL A O 1
ATOM 817 N N . SER A 1 115 ? -3.859 0.703 7.816 1 98.75 115 SER A N 1
ATOM 818 C CA . SER A 1 115 ? -4.105 0.406 9.227 1 98.75 115 SER A CA 1
ATOM 819 C C . SER A 1 115 ? -5.398 -0.387 9.398 1 98.75 115 SER A C 1
ATOM 821 O O . SER A 1 115 ? -6.254 -0.395 8.516 1 98.75 115 SER A O 1
ATOM 823 N N . ILE A 1 116 ? -5.52 -1.04 10.539 1 98.5 116 ILE A N 1
ATOM 824 C CA . ILE A 1 116 ? -6.773 -1.697 10.898 1 98.5 116 ILE A CA 1
ATOM 825 C C . ILE A 1 116 ? -7.914 -0.686 10.859 1 98.5 116 ILE A C 1
ATOM 827 O O . ILE A 1 116 ? -7.852 0.356 11.516 1 98.5 116 ILE A O 1
ATOM 831 N N . GLY A 1 117 ? -8.914 -0.964 10.023 1 98.12 117 GLY A N 1
ATOM 832 C CA . GLY A 1 117 ? -10.047 -0.07 9.875 1 98.12 117 GLY A CA 1
ATOM 833 C C . GLY A 1 117 ? -9.719 1.188 9.094 1 98.12 117 GLY A C 1
ATOM 834 O O . GLY A 1 117 ? -10.5 2.139 9.078 1 98.12 117 GLY A O 1
ATOM 835 N N . GLY A 1 118 ? -8.547 1.191 8.461 1 98.44 118 GLY A N 1
ATOM 836 C CA . GLY A 1 118 ? -8.039 2.408 7.844 1 98.44 118 GLY A CA 1
ATOM 837 C C . GLY A 1 118 ? -8.633 2.676 6.473 1 98.44 118 GLY A C 1
ATOM 838 O O . GLY A 1 118 ? -7.91 2.959 5.52 1 98.44 118 GLY A O 1
ATOM 839 N N . ALA A 1 119 ? -9.984 2.701 6.379 1 98.81 119 ALA A N 1
ATOM 840 C CA . ALA A 1 119 ? -10.664 2.832 5.098 1 98.81 119 ALA A CA 1
ATOM 841 C C . ALA A 1 119 ? -10.461 4.223 4.504 1 98.81 119 ALA A C 1
ATOM 843 O O . ALA A 1 119 ? -10.344 4.371 3.285 1 98.81 119 ALA A O 1
ATOM 844 N N . LYS A 1 120 ? -10.484 5.254 5.32 1 98.81 120 LYS A N 1
ATOM 845 C CA . LYS A 1 120 ? -10.195 6.594 4.824 1 98.81 120 LYS A CA 1
ATOM 846 C C . LYS A 1 120 ? -8.844 6.637 4.109 1 98.81 120 LYS A C 1
ATOM 848 O O . LYS A 1 120 ? -8.742 7.141 2.99 1 98.81 120 LYS A O 1
ATOM 853 N N . ASN A 1 121 ? -7.832 6.047 4.738 1 98.88 121 ASN A N 1
ATOM 854 C CA . ASN A 1 121 ? -6.5 6 4.145 1 98.88 121 ASN A CA 1
ATOM 855 C C . ASN A 1 121 ? -6.477 5.133 2.889 1 98.88 121 ASN A C 1
ATOM 857 O O . ASN A 1 121 ? -5.734 5.418 1.947 1 98.88 121 ASN A O 1
ATOM 861 N N . ALA A 1 122 ? -7.297 4.133 2.859 1 98.94 122 ALA A N 1
ATOM 862 C CA . ALA A 1 122 ? -7.387 3.324 1.646 1 98.94 122 ALA A CA 1
ATOM 863 C C . ALA A 1 122 ? -7.887 4.156 0.469 1 98.94 122 ALA A C 1
ATOM 865 O O . ALA A 1 122 ? -7.355 4.059 -0.639 1 98.94 122 ALA A O 1
ATOM 866 N N . GLY A 1 123 ? -8.922 4.945 0.727 1 98.94 123 GLY A N 1
ATOM 867 C CA . GLY A 1 123 ? -9.414 5.84 -0.307 1 98.94 123 GLY A CA 1
ATOM 868 C C . GLY A 1 123 ? -8.375 6.852 -0.761 1 98.94 123 GLY A C 1
ATOM 869 O O . GLY A 1 123 ? -8.188 7.062 -1.961 1 98.94 123 GLY A O 1
ATOM 870 N N . LEU A 1 124 ? -7.703 7.441 0.17 1 98.94 124 LEU A N 1
ATOM 871 C CA . LEU A 1 124 ? -6.672 8.422 -0.144 1 98.94 124 LEU A CA 1
ATOM 872 C C . LEU A 1 124 ? -5.52 7.777 -0.912 1 98.94 124 LEU A C 1
ATOM 874 O O . LEU A 1 124 ? -4.961 8.391 -1.826 1 98.94 124 LEU A O 1
ATOM 878 N N . LEU A 1 125 ? -5.137 6.574 -0.493 1 98.94 125 LEU A N 1
ATOM 879 C CA . LEU A 1 125 ? -4.074 5.859 -1.189 1 98.94 125 LEU A CA 1
ATOM 880 C C . LEU A 1 125 ? -4.473 5.559 -2.631 1 98.94 125 LEU A C 1
ATOM 882 O O . LEU A 1 125 ? -3.658 5.688 -3.545 1 98.94 125 LEU A O 1
ATOM 886 N N . ALA A 1 126 ? -5.742 5.148 -2.828 1 98.94 126 ALA A N 1
ATOM 887 C CA . ALA A 1 126 ? -6.23 4.926 -4.188 1 98.94 126 ALA A CA 1
ATOM 888 C C . ALA A 1 126 ? -6.113 6.195 -5.027 1 98.94 126 ALA A C 1
ATOM 890 O O . ALA A 1 126 ? -5.695 6.145 -6.184 1 98.94 126 ALA A O 1
ATOM 891 N N . ALA A 1 127 ? -6.48 7.328 -4.469 1 98.88 127 ALA A N 1
ATOM 892 C CA . ALA A 1 127 ? -6.348 8.602 -5.176 1 98.88 127 ALA A CA 1
ATOM 893 C C . ALA A 1 127 ? -4.895 8.875 -5.547 1 98.88 127 ALA A C 1
ATOM 895 O O . ALA A 1 127 ? -4.605 9.312 -6.664 1 98.88 127 ALA A O 1
ATOM 896 N N . ARG A 1 128 ? -3.975 8.609 -4.609 1 98.88 128 ARG A N 1
ATOM 897 C CA . ARG A 1 128 ? -2.555 8.82 -4.867 1 98.88 128 ARG A CA 1
ATOM 898 C C . ARG A 1 128 ? -2.045 7.875 -5.949 1 98.88 128 ARG A C 1
ATOM 900 O O . ARG A 1 128 ? -1.241 8.266 -6.797 1 98.88 128 ARG A O 1
ATOM 907 N N . ILE A 1 129 ? -2.486 6.633 -5.906 1 98.81 129 ILE A N 1
ATOM 908 C CA . ILE A 1 129 ? -2.109 5.645 -6.91 1 98.81 129 ILE A CA 1
ATOM 909 C C . ILE A 1 129 ? -2.559 6.117 -8.297 1 98.81 129 ILE A C 1
ATOM 911 O O . ILE A 1 129 ? -1.769 6.129 -9.242 1 98.81 129 ILE A O 1
ATOM 915 N N . LEU A 1 130 ? -3.818 6.551 -8.43 1 98.69 130 LEU A N 1
ATOM 916 C CA . LEU A 1 130 ? -4.34 7.031 -9.703 1 98.69 130 LEU A CA 1
ATOM 917 C C . LEU A 1 130 ? -3.6 8.281 -10.156 1 98.69 130 LEU A C 1
ATOM 919 O O . LEU A 1 130 ? -3.512 8.555 -11.359 1 98.69 130 LEU A O 1
ATOM 923 N N . GLY A 1 131 ? -3.018 9.016 -9.234 1 98.31 131 GLY A N 1
ATOM 924 C CA . GLY A 1 131 ? -2.242 10.211 -9.523 1 98.31 131 GLY A CA 1
ATOM 925 C C . GLY A 1 131 ? -1.021 9.938 -10.383 1 98.31 131 GLY A C 1
ATOM 926 O O . GLY A 1 131 ? -0.488 10.844 -11.023 1 98.31 131 GLY A O 1
ATOM 927 N N . ALA A 1 132 ? -0.556 8.672 -10.352 1 95.94 132 ALA A N 1
ATOM 928 C CA . ALA A 1 132 ? 0.599 8.305 -11.172 1 95.94 132 ALA A CA 1
ATOM 929 C C . ALA A 1 132 ? 0.329 8.555 -12.648 1 95.94 132 ALA A C 1
ATOM 931 O O . ALA A 1 132 ? 1.261 8.766 -13.43 1 95.94 132 ALA A O 1
ATOM 932 N N . GLY A 1 133 ? -0.913 8.562 -13.07 1 95.62 133 GLY A N 1
ATOM 933 C CA . GLY A 1 133 ? -1.281 8.789 -14.461 1 95.62 133 GLY A CA 1
ATOM 934 C C . GLY A 1 133 ? -2.184 9.992 -14.656 1 95.62 133 GLY 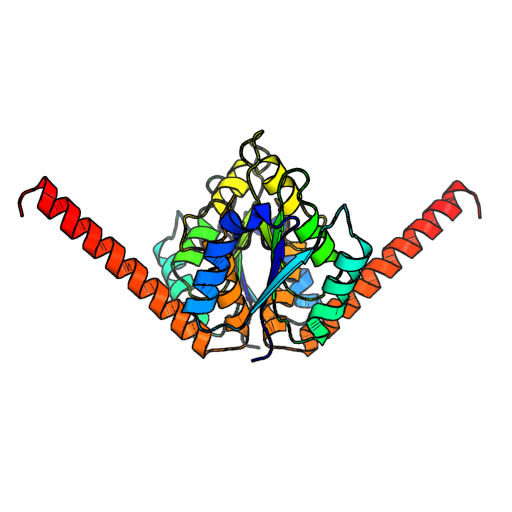A C 1
ATOM 935 O O . GLY A 1 133 ? -2.67 10.234 -15.758 1 95.62 133 GLY A O 1
ATOM 936 N N . ASP A 1 134 ? -2.436 10.711 -13.578 1 97 134 ASP A N 1
ATOM 937 C CA . ASP A 1 134 ? -3.367 11.836 -13.625 1 97 134 ASP A CA 1
ATOM 938 C C . ASP A 1 134 ? -2.85 13.008 -12.797 1 97 134 ASP A C 1
ATOM 940 O O . ASP A 1 134 ? -3.178 13.133 -11.609 1 97 134 ASP A O 1
ATOM 944 N N . PRO A 1 135 ? -2.154 13.969 -13.438 1 96.38 135 PRO A N 1
ATOM 945 C CA . PRO A 1 135 ? -1.562 15.094 -12.711 1 96.38 135 PRO A CA 1
ATOM 946 C C . PRO A 1 135 ? -2.602 15.922 -11.961 1 96.38 135 PRO A C 1
ATOM 948 O O . PRO A 1 135 ? -2.281 16.547 -10.945 1 96.38 135 PRO A O 1
ATOM 951 N N . GLU A 1 136 ? -3.809 15.922 -12.414 1 97.75 136 GLU A N 1
ATOM 952 C CA . GLU A 1 136 ? -4.852 16.672 -11.711 1 97.75 136 GLU A CA 1
ATOM 953 C C . GLU A 1 136 ? -5.117 16.078 -10.328 1 97.75 136 GLU A C 1
ATOM 955 O O . GLU A 1 136 ? -5.398 16.812 -9.383 1 97.75 136 GLU A O 1
ATOM 960 N N . LEU A 1 137 ? -5.027 14.781 -10.25 1 98.44 137 LEU A N 1
ATOM 961 C CA . LEU A 1 137 ? -5.234 14.133 -8.961 1 98.44 137 LEU A CA 1
ATOM 962 C C . LEU A 1 137 ? -4.07 14.422 -8.016 1 98.44 137 LEU A C 1
ATOM 964 O O . LEU A 1 137 ? -4.262 14.523 -6.797 1 98.44 137 LEU A O 1
ATOM 968 N N . VAL A 1 138 ? -2.854 14.586 -8.547 1 98.44 138 VAL A N 1
ATOM 969 C CA . VAL A 1 138 ? -1.709 14.961 -7.73 1 98.44 138 VAL A CA 1
ATOM 970 C C . VAL A 1 138 ? -1.938 16.344 -7.125 1 98.44 138 VAL A C 1
ATOM 972 O O . VAL A 1 138 ? -1.708 16.562 -5.934 1 98.44 138 VAL A O 1
ATOM 975 N N . THR A 1 139 ? -2.447 17.234 -7.91 1 98.25 139 THR A N 1
ATOM 976 C CA . THR A 1 139 ? -2.74 18.594 -7.453 1 98.25 139 THR A CA 1
ATOM 977 C C . THR A 1 139 ? -3.834 18.578 -6.391 1 98.25 139 THR A C 1
ATOM 979 O O . THR A 1 139 ? -3.713 19.25 -5.359 1 98.25 139 THR A O 1
ATOM 982 N N . LYS A 1 140 ? -4.863 17.797 -6.652 1 98.44 140 LYS A N 1
ATOM 983 C CA . LYS A 1 140 ? -5.949 17.688 -5.684 1 98.44 140 LYS A CA 1
ATOM 984 C C . LYS A 1 140 ? -5.441 17.156 -4.352 1 98.44 140 LYS A C 1
ATOM 986 O O . LYS A 1 140 ? -5.875 17.594 -3.285 1 98.44 140 LYS A O 1
ATOM 991 N N . MET A 1 141 ? -4.547 16.172 -4.41 1 98.62 141 MET A N 1
AT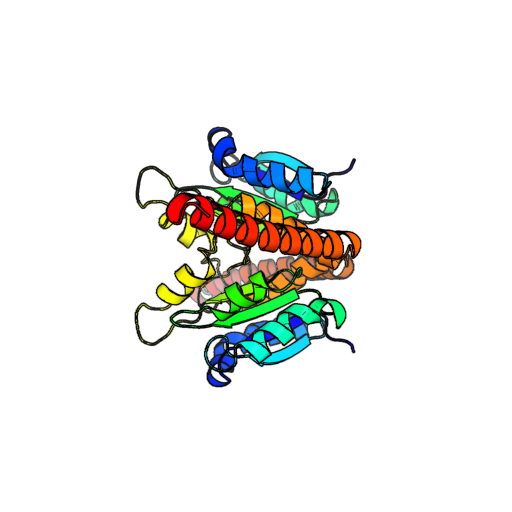OM 992 C CA . MET A 1 141 ? -3.98 15.602 -3.191 1 98.62 141 MET A CA 1
ATOM 993 C C . MET A 1 141 ? -3.133 16.625 -2.449 1 98.62 141 MET A C 1
ATOM 995 O O . MET A 1 141 ? -3.182 16.719 -1.222 1 98.62 141 MET A O 1
ATOM 999 N N . ALA A 1 142 ? -2.355 17.406 -3.191 1 98.31 142 ALA A N 1
ATOM 1000 C CA . ALA A 1 142 ? -1.569 18.469 -2.572 1 98.31 142 ALA A CA 1
ATOM 1001 C C . ALA A 1 142 ? -2.471 19.484 -1.869 1 98.31 142 ALA A C 1
ATOM 1003 O O . ALA A 1 142 ? -2.17 19.922 -0.757 1 98.31 142 ALA A O 1
ATOM 1004 N N . ASP A 1 143 ? -3.568 19.828 -2.518 1 98.31 143 ASP A N 1
ATOM 1005 C CA . ASP A 1 143 ? -4.547 20.734 -1.923 1 98.31 143 ASP A CA 1
ATOM 1006 C C . ASP A 1 143 ? -5.16 20.125 -0.662 1 98.31 143 ASP A C 1
ATOM 1008 O O . ASP A 1 143 ? -5.355 20.828 0.335 1 98.31 143 ASP A O 1
ATOM 1012 N N . TYR A 1 144 ? -5.484 18.906 -0.729 1 98.19 144 TYR A N 1
ATOM 1013 C CA . TYR A 1 144 ? -6.02 18.188 0.427 1 98.19 144 TYR A CA 1
ATOM 1014 C C . TYR A 1 144 ? -5.066 18.281 1.614 1 98.19 144 TYR A C 1
ATOM 1016 O O . TYR A 1 144 ? -5.492 18.562 2.738 1 98.19 144 TYR A O 1
ATOM 1024 N N . GLN A 1 145 ? -3.777 18 1.371 1 97.69 145 GLN A N 1
ATOM 1025 C CA . GLN A 1 145 ? -2.766 18.062 2.42 1 97.69 145 GLN A CA 1
ATOM 1026 C C . GLN A 1 145 ? -2.656 19.469 3 1 97.69 145 GLN A C 1
ATOM 1028 O O . GLN A 1 145 ? -2.516 19.641 4.215 1 97.69 145 GLN A O 1
ATOM 1033 N N . GLU A 1 146 ? -2.73 20.453 2.154 1 97.25 146 GLU A N 1
ATOM 1034 C CA . GLU A 1 146 ? -2.691 21.828 2.619 1 97.25 146 GLU A CA 1
ATOM 1035 C C . GLU A 1 146 ? -3.902 22.156 3.488 1 97.25 146 GLU A C 1
ATOM 1037 O O . GLU A 1 146 ? -3.775 22.828 4.516 1 97.25 146 GLU A O 1
ATOM 1042 N N . ASN A 1 147 ? -5.059 21.672 3.094 1 97.38 147 ASN A N 1
ATOM 1043 C CA . ASN A 1 147 ? -6.266 21.875 3.887 1 97.38 147 ASN A CA 1
ATOM 1044 C C . ASN A 1 147 ? -6.156 21.203 5.254 1 97.38 147 ASN A C 1
ATOM 1046 O O . ASN A 1 147 ? -6.594 21.766 6.262 1 97.38 147 ASN A O 1
ATOM 1050 N N . MET A 1 148 ? -5.633 20.031 5.258 1 95.94 148 MET A N 1
ATOM 1051 C CA . MET A 1 148 ? -5.422 19.328 6.527 1 95.94 148 MET A CA 1
ATOM 1052 C C . MET A 1 148 ? -4.52 20.141 7.449 1 95.94 148 MET A C 1
ATOM 1054 O O . MET A 1 148 ? -4.773 20.25 8.648 1 95.94 148 MET A O 1
ATOM 1058 N N . ARG A 1 149 ? -3.436 20.688 6.898 1 95.06 149 ARG A N 1
ATOM 1059 C CA . ARG A 1 149 ? -2.523 21.531 7.668 1 95.06 149 ARG A CA 1
ATOM 1060 C C . ARG A 1 149 ? -3.26 22.719 8.281 1 95.06 149 ARG A C 1
ATOM 1062 O O . ARG A 1 149 ? -3.107 23 9.469 1 95.06 149 ARG A O 1
ATOM 1069 N N . GLN A 1 150 ? -4.094 23.359 7.516 1 96.62 150 GLN A N 1
ATOM 1070 C CA . GLN A 1 150 ? -4.852 24.531 7.98 1 96.62 150 GLN A CA 1
ATOM 1071 C C . GLN A 1 150 ? -5.836 24.141 9.078 1 96.62 150 GLN A C 1
ATOM 1073 O O . GLN A 1 150 ? -6.043 24.891 10.031 1 96.62 150 GLN A O 1
ATOM 1078 N N . GLU A 1 151 ? -6.398 23.016 8.898 1 95 151 GLU A N 1
ATOM 1079 C CA . GLU A 1 151 ? -7.34 22.531 9.906 1 95 151 GLU A CA 1
ATOM 1080 C C . GLU A 1 151 ? -6.648 22.312 11.25 1 95 151 GLU A C 1
ATOM 1082 O O . GLU A 1 151 ? -7.215 22.625 12.297 1 95 151 GLU A O 1
ATOM 1087 N N . VAL A 1 152 ? -5.508 21.75 11.234 1 94.44 152 VAL A N 1
ATOM 1088 C CA . VAL A 1 152 ? -4.754 21.531 12.469 1 94.44 152 VAL A CA 1
ATOM 1089 C C . VAL A 1 152 ? -4.445 22.875 13.133 1 94.44 152 VAL A C 1
ATOM 1091 O O . VAL A 1 152 ? -4.566 23.016 14.352 1 94.44 152 VAL A O 1
ATOM 1094 N N . GLU A 1 153 ? -4.082 23.844 12.336 1 95.25 153 GLU A N 1
ATOM 1095 C CA . GLU A 1 153 ? -3.785 25.172 12.867 1 95.25 153 GLU A CA 1
ATOM 1096 C C . GLU A 1 153 ? -5.027 25.812 13.477 1 95.25 153 GLU A C 1
ATOM 1098 O O . GLU A 1 153 ? -4.945 26.438 14.539 1 95.25 153 GLU A O 1
ATOM 1103 N N . ARG A 1 154 ? -6.117 25.672 12.875 1 95.81 154 ARG A N 1
ATOM 1104 C CA . ARG A 1 154 ? -7.375 26.203 13.391 1 95.81 154 ARG A CA 1
ATOM 1105 C C . ARG A 1 154 ? -7.742 25.531 14.719 1 95.81 154 ARG A C 1
ATOM 1107 O O . ARG A 1 154 ? -8.172 26.203 15.656 1 95.81 154 ARG A O 1
ATOM 1114 N N . LYS A 1 155 ? -7.625 24.297 14.797 1 95.06 155 LYS A N 1
ATOM 1115 C CA . LYS A 1 155 ? -7.918 23.562 16.031 1 95.06 155 LYS A CA 1
ATOM 1116 C C . LYS A 1 155 ? -7.023 24.031 17.172 1 95.06 155 LYS A C 1
ATOM 1118 O O . LYS A 1 155 ? -7.473 24.141 18.312 1 95.06 155 LYS A O 1
ATOM 1123 N N . ASP A 1 156 ? -5.781 24.188 16.828 1 94.38 156 ASP A N 1
ATOM 1124 C CA . ASP A 1 156 ? -4.836 24.688 17.828 1 94.38 156 ASP A CA 1
ATOM 1125 C C . ASP A 1 156 ? -5.258 26.062 18.344 1 94.38 156 ASP A C 1
ATOM 1127 O O . ASP A 1 156 ? -5.262 26.297 19.562 1 94.38 156 ASP A O 1
ATOM 1131 N N . ALA A 1 157 ? -5.609 26.859 17.422 1 94.19 157 ALA A N 1
ATOM 1132 C CA . ALA A 1 157 ? -6.062 28.203 17.781 1 94.19 157 ALA A CA 1
ATOM 1133 C C . ALA A 1 157 ? -7.316 28.141 18.656 1 94.19 157 ALA A C 1
ATOM 1135 O O . ALA A 1 157 ? -7.422 28.859 19.641 1 94.19 157 ALA A O 1
ATOM 1136 N N . ASN A 1 158 ? -8.203 27.312 18.234 1 94.44 158 ASN A N 1
ATOM 1137 C CA . ASN A 1 158 ? -9.445 27.156 18.984 1 94.44 158 ASN A CA 1
ATOM 1138 C C . ASN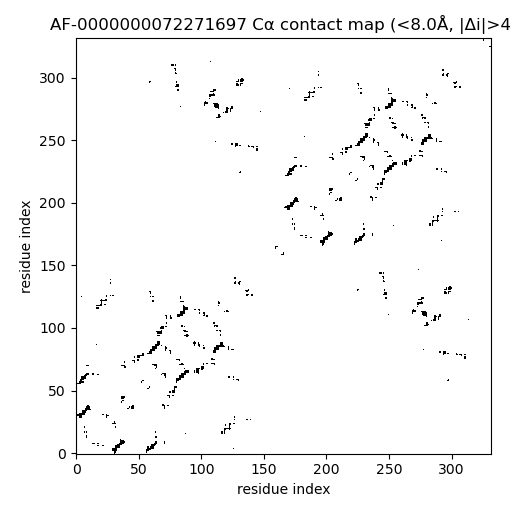 A 1 158 ? -9.18 26.625 20.391 1 94.44 158 ASN A C 1
ATOM 1140 O O . ASN A 1 158 ? -9.812 27.062 21.359 1 94.44 158 ASN A O 1
ATOM 1144 N N . LEU A 1 159 ? -8.336 25.656 20.531 1 93.62 159 LEU A N 1
ATOM 1145 C CA . LEU A 1 159 ? -7.973 25.094 21.828 1 93.62 159 LEU A CA 1
ATOM 1146 C C . LEU A 1 159 ? -7.359 26.141 22.734 1 93.62 159 LEU A C 1
ATOM 1148 O O . LEU A 1 159 ? -7.699 26.234 23.922 1 93.62 159 LEU A O 1
ATOM 1152 N N . LYS A 1 160 ? -6.512 26.938 22.219 1 94.5 160 LYS A N 1
ATOM 1153 C CA . LYS A 1 160 ? -5.875 28 23 1 94.5 160 LYS A CA 1
ATOM 1154 C C . LYS A 1 160 ? -6.895 29.047 23.438 1 94.5 160 LYS A C 1
ATOM 1156 O O . LYS A 1 160 ? -6.848 29.531 24.578 1 94.5 160 LYS A O 1
ATOM 1161 N N . LYS A 1 161 ? -7.781 29.328 22.562 1 93.81 161 LYS A N 1
ATOM 1162 C CA . LYS A 1 161 ? -8.852 30.266 22.906 1 93.81 161 LYS A CA 1
ATOM 1163 C C . LYS A 1 161 ? -9.719 29.719 24.031 1 93.81 161 LYS A C 1
ATOM 1165 O O . LYS A 1 161 ? -10.047 30.438 24.969 1 93.81 161 LYS A O 1
ATOM 1170 N N . LYS A 1 162 ? -10 28.531 23.969 1 93.25 162 LYS A N 1
ATOM 1171 C CA . LYS A 1 162 ? -10.852 27.891 24.969 1 93.25 162 LYS A CA 1
ATOM 1172 C C . LYS A 1 162 ? -10.148 27.812 26.312 1 93.25 162 LYS A C 1
ATOM 1174 O O . LYS A 1 162 ? -10.773 28.016 27.359 1 93.25 162 LYS A O 1
ATOM 1179 N N . LEU A 1 163 ? -8.859 27.5 26.156 1 92.94 163 LEU A N 1
ATOM 1180 C CA . LEU A 1 163 ? -8.141 27.234 27.406 1 92.94 163 LEU A CA 1
ATOM 1181 C C . LEU A 1 163 ? -7.609 28.531 28 1 92.94 163 LEU A C 1
ATOM 1183 O O . LEU A 1 163 ? -7.512 28.656 29.234 1 92.94 163 LEU A O 1
ATOM 1187 N N . MET A 1 164 ? -7.207 29.328 27.094 1 90.56 164 MET A N 1
ATOM 1188 C CA . MET A 1 164 ? -6.52 30.516 27.594 1 90.56 164 MET A CA 1
ATOM 1189 C C . MET A 1 164 ? -7.449 31.719 27.594 1 90.56 164 MET A C 1
ATOM 1191 O O . MET A 1 164 ? -7.141 32.75 28.188 1 90.56 164 MET A O 1
ATOM 1195 N N . GLY A 1 165 ? -8.688 31.547 27.125 1 77.62 165 GLY A N 1
ATOM 1196 C CA . GLY A 1 165 ? -9.633 32.656 27.078 1 77.62 165 GLY A CA 1
ATOM 1197 C C . GLY A 1 165 ? -9.242 33.719 26.062 1 77.62 165 GLY A C 1
ATOM 1198 O O . GLY A 1 165 ? -9.625 34.875 26.203 1 77.62 165 GLY A O 1
ATOM 1199 N N . GLU A 1 166 ? -8.289 33.312 25.094 1 60.88 166 GLU A N 1
ATOM 1200 C CA . GLU A 1 166 ? -7.812 34.344 24.203 1 60.88 166 GLU A CA 1
ATOM 1201 C C . GLU A 1 166 ? -8.602 34.375 22.906 1 60.88 166 GLU A C 1
ATOM 1203 O O . GLU A 1 166 ? -9.086 33.344 22.453 1 60.88 166 GLU A O 1
ATOM 1208 N N . MET B 1 1 ? 17.766 8.672 -17.859 1 75.06 1 MET B N 1
ATOM 1209 C CA . MET B 1 1 ? 16.312 8.727 -17.828 1 75.06 1 MET B CA 1
ATOM 1210 C C . MET B 1 1 ? 15.805 9.281 -16.5 1 75.06 1 MET B C 1
ATOM 1212 O O . MET B 1 1 ? 16.438 9.086 -15.469 1 75.06 1 MET B O 1
ATOM 1216 N N . THR B 1 2 ? 14.797 10.195 -16.438 1 93.25 2 THR B N 1
ATOM 1217 C CA . THR B 1 2 ? 14.234 10.797 -15.234 1 93.25 2 THR B CA 1
ATOM 1218 C C . THR B 1 2 ? 13.609 9.727 -14.336 1 93.25 2 THR B C 1
ATOM 1220 O O . THR B 1 2 ? 12.812 8.914 -14.797 1 93.25 2 THR B O 1
ATOM 1223 N N . PRO B 1 3 ? 14.109 9.641 -13.109 1 98 3 PRO B N 1
ATOM 1224 C CA . PRO B 1 3 ? 13.555 8.625 -12.211 1 98 3 PRO B CA 1
ATOM 1225 C C . PRO B 1 3 ? 12.047 8.773 -12 1 98 3 PRO B C 1
ATOM 1227 O O . PRO B 1 3 ? 11.547 9.898 -11.93 1 98 3 PRO B O 1
ATOM 1230 N N . LEU B 1 4 ? 11.344 7.625 -11.938 1 98.69 4 LEU B N 1
ATOM 1231 C CA . LEU B 1 4 ? 9.914 7.598 -11.664 1 98.69 4 LEU B CA 1
ATOM 1232 C C . LEU B 1 4 ? 9.641 7.148 -10.234 1 98.69 4 LEU B C 1
ATOM 1234 O O . LEU B 1 4 ? 8.578 7.445 -9.68 1 98.69 4 LEU B O 1
ATOM 1238 N N . VAL B 1 5 ? 10.602 6.316 -9.711 1 98.88 5 VAL B N 1
ATOM 1239 C CA . VAL B 1 5 ? 10.453 5.809 -8.352 1 98.88 5 VAL B CA 1
ATOM 1240 C C . VAL B 1 5 ? 11.656 6.242 -7.508 1 98.88 5 VAL B C 1
ATOM 1242 O O . VAL B 1 5 ? 12.805 6.152 -7.953 1 98.88 5 VAL B O 1
ATOM 1245 N N . GLY B 1 6 ? 11.414 6.836 -6.336 1 98.81 6 GLY B N 1
ATOM 1246 C CA . GLY B 1 6 ? 12.461 7.055 -5.355 1 98.81 6 GLY B CA 1
ATOM 1247 C C . GLY B 1 6 ? 12.555 5.949 -4.324 1 98.81 6 GLY B C 1
ATOM 1248 O O . GLY B 1 6 ? 11.555 5.59 -3.697 1 98.81 6 GLY B O 1
ATOM 1249 N N . LEU B 1 7 ? 13.711 5.355 -4.176 1 98.69 7 LEU B N 1
ATOM 1250 C CA . LEU B 1 7 ? 14.008 4.387 -3.129 1 98.69 7 LEU B CA 1
ATOM 1251 C C . LEU B 1 7 ? 14.836 5.02 -2.02 1 98.69 7 LEU B C 1
ATOM 1253 O O . LEU B 1 7 ? 16.016 5.352 -2.227 1 98.69 7 LEU B O 1
ATOM 1257 N N . ILE B 1 8 ? 14.18 5.105 -0.865 1 98.75 8 ILE B N 1
ATOM 1258 C CA . ILE B 1 8 ? 14.914 5.801 0.183 1 98.75 8 ILE B CA 1
ATOM 1259 C C . ILE B 1 8 ? 14.961 4.938 1.442 1 98.75 8 ILE B C 1
ATOM 1261 O O . ILE B 1 8 ? 14.102 4.082 1.647 1 98.75 8 ILE B O 1
ATOM 1265 N N . MET B 1 9 ? 15.992 5.164 2.275 1 97.88 9 MET B N 1
ATOM 1266 C CA . MET B 1 9 ? 16.234 4.441 3.52 1 97.88 9 MET B CA 1
ATOM 1267 C C . MET B 1 9 ? 16.938 5.324 4.535 1 97.88 9 MET B C 1
ATOM 1269 O O . MET B 1 9 ? 17.594 6.301 4.164 1 97.88 9 MET B O 1
ATOM 1273 N N . GLY B 1 10 ? 16.781 4.941 5.797 1 94.44 10 GLY B N 1
ATOM 1274 C CA . GLY B 1 10 ? 17.344 5.77 6.848 1 94.44 10 GLY B CA 1
ATOM 1275 C C . GLY B 1 10 ? 18.859 5.637 6.969 1 94.44 10 GLY B C 1
ATOM 1276 O O . GLY B 1 10 ? 19.531 6.559 7.434 1 94.44 10 GLY B O 1
ATOM 1277 N N . SER B 1 11 ? 19.359 4.508 6.672 1 94.12 11 SER B N 1
ATOM 1278 C CA . SER B 1 11 ? 20.781 4.199 6.762 1 94.12 11 SER B CA 1
ATOM 1279 C C . SER B 1 11 ? 21.219 3.309 5.605 1 94.12 11 SER B C 1
ATOM 1281 O O . SER B 1 11 ? 20.453 2.479 5.125 1 94.12 11 SER B O 1
ATOM 1283 N N . ASP B 1 12 ? 22.484 3.527 5.199 1 93.44 12 ASP B N 1
ATOM 1284 C CA . ASP B 1 12 ? 23 2.695 4.117 1 93.44 12 ASP B CA 1
ATOM 1285 C C . ASP B 1 12 ? 23.031 1.224 4.523 1 93.44 12 ASP B C 1
ATOM 1287 O O . ASP B 1 12 ? 22.969 0.336 3.67 1 93.44 12 ASP B O 1
ATOM 1291 N N . SER B 1 13 ? 23.078 0.963 5.801 1 92.62 13 SER B N 1
ATOM 1292 C CA . SER B 1 13 ? 23.078 -0.41 6.293 1 92.62 13 SER B CA 1
ATOM 1293 C C . SER B 1 13 ? 21.75 -1.107 5.98 1 92.62 13 SER B C 1
ATOM 1295 O O . SER B 1 13 ? 21.656 -2.33 6.102 1 92.62 13 SER B O 1
ATOM 1297 N N . ASP B 1 14 ? 20.781 -0.354 5.512 1 94.88 14 ASP B N 1
ATOM 1298 C CA . ASP B 1 14 ? 19.484 -0.924 5.176 1 94.88 14 ASP B CA 1
ATOM 1299 C C . ASP B 1 14 ? 19.469 -1.447 3.74 1 94.88 14 ASP B C 1
ATOM 1301 O O . ASP B 1 14 ? 18.516 -2.104 3.324 1 94.88 14 ASP B O 1
ATOM 1305 N N . TRP B 1 15 ? 20.469 -1.271 2.955 1 96.56 15 TRP B N 1
ATOM 1306 C CA . TRP B 1 15 ? 20.469 -1.544 1.521 1 96.56 15 TRP B CA 1
ATOM 1307 C C . TRP B 1 15 ? 20.188 -3.016 1.246 1 96.56 15 TRP B C 1
ATOM 1309 O O . TRP B 1 15 ? 19.359 -3.342 0.385 1 96.56 15 TRP B O 1
ATOM 1319 N N . PRO B 1 16 ? 20.766 -3.961 2.023 1 96.94 16 PRO B N 1
ATOM 1320 C CA . PRO B 1 16 ? 20.469 -5.367 1.725 1 96.94 16 PRO B CA 1
ATOM 1321 C C . PRO B 1 16 ? 18.984 -5.684 1.792 1 96.94 16 PRO B C 1
ATOM 1323 O O . PRO B 1 16 ? 18.484 -6.52 1.031 1 96.94 16 PRO B O 1
ATOM 1326 N N . THR B 1 17 ? 18.297 -4.973 2.656 1 97.38 17 THR B N 1
ATOM 1327 C CA . THR B 1 17 ? 16.844 -5.16 2.773 1 97.38 17 THR B CA 1
ATOM 1328 C C . THR B 1 17 ? 16.125 -4.543 1.58 1 97.38 17 THR B C 1
ATOM 1330 O O . THR B 1 17 ? 15.102 -5.062 1.13 1 97.38 17 THR B O 1
ATOM 1333 N N . VAL B 1 18 ? 16.625 -3.477 0.994 1 98.31 18 VAL B N 1
ATOM 1334 C CA . VAL B 1 18 ? 15.938 -2.664 -0.005 1 98.31 18 VAL B CA 1
ATOM 1335 C C . VAL B 1 18 ? 16.297 -3.156 -1.405 1 98.31 18 VAL B C 1
ATOM 1337 O O . VAL B 1 18 ? 15.516 -2.99 -2.346 1 98.31 18 VAL B O 1
ATOM 1340 N N . GLU B 1 19 ? 17.375 -3.783 -1.589 1 98.62 19 GLU B N 1
ATOM 1341 C CA . GLU B 1 19 ? 17.969 -4.152 -2.867 1 98.62 19 GLU B CA 1
ATOM 1342 C C . GLU B 1 19 ? 17 -4.973 -3.717 1 98.62 19 GLU B C 1
ATOM 1344 O O . GLU B 1 19 ? 16.891 -4.75 -4.922 1 98.62 19 GLU B O 1
ATOM 1349 N N . PRO B 1 20 ? 16.25 -5.934 -3.152 1 98.75 20 PRO B N 1
ATOM 1350 C CA . PRO B 1 20 ? 15.305 -6.699 -3.973 1 98.75 20 PRO B CA 1
ATOM 1351 C C . PRO B 1 20 ? 14.273 -5.816 -4.672 1 98.75 20 PRO B C 1
ATOM 1353 O O . PRO B 1 20 ? 13.797 -6.16 -5.758 1 98.75 20 PRO B O 1
ATOM 1356 N N . ALA B 1 21 ? 13.898 -4.672 -4.062 1 98.88 21 ALA B N 1
ATOM 1357 C CA . ALA B 1 21 ? 13.008 -3.734 -4.734 1 98.88 21 ALA B CA 1
ATOM 1358 C C . ALA B 1 21 ? 13.664 -3.135 -5.973 1 98.88 21 ALA B C 1
ATOM 1360 O O . ALA B 1 21 ? 13.039 -3.029 -7.031 1 98.88 21 ALA B O 1
ATOM 1361 N N . ALA B 1 22 ? 14.938 -2.752 -5.848 1 98.75 22 ALA B N 1
ATOM 1362 C CA . ALA B 1 22 ? 15.695 -2.205 -6.969 1 98.75 22 ALA B CA 1
ATOM 1363 C C . ALA B 1 22 ? 15.805 -3.217 -8.102 1 98.75 22 ALA B C 1
ATOM 1365 O O . ALA B 1 22 ? 15.68 -2.859 -9.281 1 98.75 22 ALA B O 1
ATOM 1366 N N . GLU B 1 23 ? 15.992 -4.418 -7.754 1 98.75 23 GLU B N 1
ATOM 1367 C CA . GLU B 1 23 ? 16.094 -5.484 -8.742 1 98.75 23 GLU B CA 1
ATOM 1368 C C . GLU B 1 23 ? 14.805 -5.641 -9.531 1 98.75 23 GLU B C 1
ATOM 1370 O O . GLU B 1 23 ? 14.828 -5.805 -10.75 1 98.75 23 GLU B O 1
ATOM 1375 N N . VAL B 1 24 ? 13.688 -5.613 -8.82 1 98.75 24 VAL B N 1
ATOM 1376 C CA . VAL B 1 24 ? 12.383 -5.719 -9.469 1 98.75 24 VAL B CA 1
ATOM 1377 C C . VAL B 1 24 ? 12.18 -4.539 -10.414 1 98.75 24 VAL B C 1
ATOM 1379 O O . VAL B 1 24 ? 11.758 -4.719 -11.562 1 98.75 24 VAL B O 1
ATOM 1382 N N . LEU B 1 25 ? 12.461 -3.318 -9.953 1 98.75 25 LEU B N 1
ATOM 1383 C CA . LEU B 1 25 ? 12.297 -2.137 -10.789 1 98.75 25 LEU B CA 1
ATOM 1384 C C . LEU B 1 25 ? 13.148 -2.246 -12.055 1 98.75 25 LEU B C 1
ATOM 1386 O O . LEU B 1 25 ? 12.688 -1.916 -13.148 1 98.75 25 LEU B O 1
ATOM 1390 N N . ALA B 1 26 ? 14.367 -2.734 -11.898 1 98.62 26 ALA B N 1
ATOM 1391 C CA . ALA B 1 26 ? 15.25 -2.938 -13.047 1 98.62 26 ALA B CA 1
ATOM 1392 C C . ALA B 1 26 ? 14.656 -3.955 -14.023 1 98.62 26 ALA B C 1
ATOM 1394 O O . ALA B 1 26 ? 14.672 -3.744 -15.234 1 98.62 26 ALA B O 1
ATOM 1395 N N . GLU B 1 27 ? 14.148 -5.051 -13.492 1 98.19 27 GLU B N 1
ATOM 1396 C CA . GLU B 1 27 ? 13.531 -6.094 -14.312 1 98.19 27 GLU B CA 1
ATOM 1397 C C . GLU B 1 27 ? 12.375 -5.535 -15.133 1 98.19 27 GLU B C 1
ATOM 1399 O O . GLU B 1 27 ? 12.18 -5.926 -16.281 1 98.19 27 GLU B O 1
ATOM 1404 N N . PHE B 1 28 ? 11.625 -4.6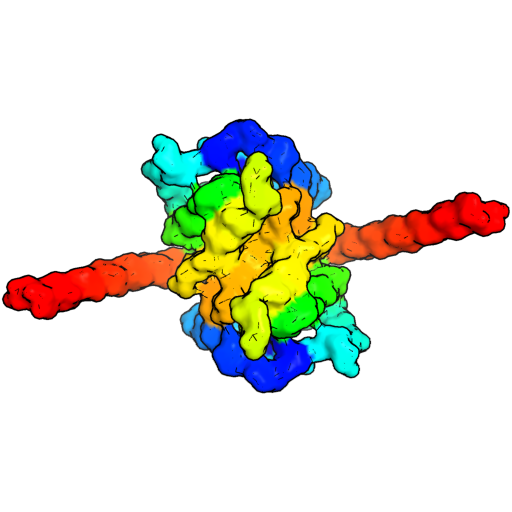25 -14.547 1 98.56 28 PHE B N 1
ATOM 1405 C CA . PHE B 1 28 ? 10.453 -4.059 -15.211 1 98.56 28 PHE B CA 1
ATOM 1406 C C . PHE B 1 28 ? 10.844 -2.854 -16.062 1 98.56 28 PHE B C 1
ATOM 1408 O O . PHE B 1 28 ? 9.992 -2.244 -16.719 1 98.56 28 PHE B O 1
ATOM 1415 N N . GLY B 1 29 ? 12.125 -2.426 -16.031 1 98.38 29 GLY B N 1
ATOM 1416 C CA . GLY B 1 29 ? 12.594 -1.295 -16.812 1 98.38 29 GLY B CA 1
ATOM 1417 C C . GLY B 1 29 ? 12.141 0.044 -16.266 1 98.38 29 GLY B C 1
ATOM 1418 O O . GLY B 1 29 ? 11.93 0.991 -17.031 1 98.38 29 GLY B O 1
ATOM 1419 N N . ILE B 1 30 ? 11.953 0.112 -15.016 1 98.62 30 ILE B N 1
ATOM 1420 C CA . ILE B 1 30 ? 11.461 1.335 -14.391 1 98.62 30 ILE B CA 1
ATOM 1421 C C . ILE B 1 30 ? 12.633 2.15 -13.859 1 98.62 30 ILE B C 1
ATOM 1423 O O . ILE B 1 30 ? 13.375 1.688 -12.984 1 98.62 30 ILE B O 1
ATOM 1427 N N . PRO B 1 31 ? 12.867 3.379 -14.406 1 98.69 31 PRO B N 1
ATOM 1428 C CA . PRO B 1 31 ? 13.938 4.215 -13.844 1 98.69 31 PRO B CA 1
ATOM 1429 C C . PRO B 1 31 ? 13.672 4.613 -12.391 1 98.69 31 PRO B C 1
ATOM 1431 O O . PRO B 1 31 ? 12.531 4.922 -12.031 1 98.69 31 PRO B O 1
ATOM 1434 N N . PHE B 1 32 ? 14.734 4.555 -11.602 1 98.75 32 PHE B N 1
ATOM 1435 C CA . PHE B 1 32 ? 14.586 4.898 -10.195 1 98.75 32 PHE B CA 1
ATOM 1436 C C . PHE B 1 32 ? 15.852 5.566 -9.664 1 98.75 32 PHE B C 1
ATOM 1438 O O . PHE B 1 32 ? 16.906 5.52 -10.305 1 98.75 32 PHE B O 1
ATOM 1445 N N . GLU B 1 33 ? 15.688 6.277 -8.555 1 98.69 33 GLU B N 1
ATOM 1446 C CA . GLU B 1 33 ? 16.812 6.816 -7.793 1 98.69 33 GLU B CA 1
ATOM 1447 C C . GLU B 1 33 ? 16.875 6.203 -6.398 1 98.69 33 GLU B C 1
ATOM 1449 O O . GLU B 1 33 ? 15.875 5.691 -5.891 1 98.69 33 GLU B O 1
ATOM 1454 N N . VAL B 1 34 ? 18.109 6.203 -5.84 1 98.19 34 VAL B N 1
ATOM 1455 C CA . VAL B 1 34 ? 18.328 5.672 -4.5 1 98.19 34 VAL B CA 1
ATOM 1456 C C . VAL B 1 34 ? 18.953 6.742 -3.615 1 98.19 34 VAL B C 1
ATOM 1458 O O . VAL B 1 34 ? 19.812 7.512 -4.074 1 98.19 34 VAL B O 1
ATOM 1461 N N . GLY B 1 35 ? 18.438 6.766 -2.305 1 97.38 35 GLY B N 1
ATOM 1462 C CA . GLY B 1 35 ? 19.031 7.738 -1.408 1 97.38 35 GLY B CA 1
ATOM 1463 C C . GLY B 1 35 ? 18.906 7.367 0.056 1 97.38 35 GLY B C 1
ATOM 1464 O O . GLY B 1 35 ? 17.984 6.637 0.433 1 97.38 35 GLY B O 1
ATOM 1465 N N . VAL B 1 36 ? 19.906 7.859 0.813 1 97.62 36 VAL B N 1
ATOM 1466 C CA . VAL B 1 36 ? 19.812 7.809 2.27 1 97.62 36 VAL B CA 1
ATOM 1467 C C . VAL B 1 36 ? 19.141 9.078 2.787 1 97.62 36 VAL B C 1
ATOM 1469 O O . VAL B 1 36 ? 19.688 10.18 2.627 1 97.62 36 VAL B O 1
ATOM 1472 N N . VAL B 1 37 ? 17.969 8.945 3.381 1 96.44 37 VAL B N 1
ATOM 1473 C CA . VAL B 1 37 ? 17.141 10.008 3.939 1 96.44 37 VAL B CA 1
ATOM 1474 C C . VAL B 1 37 ? 16.688 9.625 5.348 1 96.44 37 VAL B C 1
ATOM 1476 O O . VAL B 1 37 ? 15.812 8.781 5.52 1 96.44 37 VAL B O 1
ATOM 1479 N N . SER B 1 38 ? 17.266 10.336 6.363 1 95.19 38 SER B N 1
ATOM 1480 C CA . SER B 1 38 ? 16.953 9.969 7.742 1 95.19 38 SER B CA 1
ATOM 1481 C C . SER B 1 38 ? 15.844 10.844 8.312 1 95.19 38 SER B C 1
ATOM 1483 O O . SER B 1 38 ? 15.984 12.07 8.383 1 95.19 38 SER B O 1
ATOM 1485 N N . ALA B 1 39 ? 14.844 10.164 8.797 1 95.5 39 ALA B N 1
ATOM 1486 C CA . ALA B 1 39 ? 13.742 10.898 9.422 1 95.5 39 ALA B CA 1
ATOM 1487 C C . ALA B 1 39 ? 14.195 11.562 10.719 1 95.5 39 ALA B C 1
ATOM 1489 O O . ALA B 1 39 ? 13.703 12.633 11.078 1 95.5 39 ALA B O 1
ATOM 1490 N N . HIS B 1 40 ? 15.102 10.938 11.438 1 94.69 40 HIS B N 1
ATOM 1491 C CA . HIS B 1 40 ? 15.445 11.383 12.781 1 94.69 40 HIS B CA 1
ATOM 1492 C C . HIS B 1 40 ? 16.688 12.281 12.766 1 94.69 40 HIS B C 1
ATOM 1494 O O . HIS B 1 40 ? 16.766 13.242 13.523 1 94.69 40 HIS B O 1
ATOM 1500 N N . ARG B 1 41 ? 17.641 11.953 11.922 1 95.69 41 ARG B N 1
ATOM 1501 C CA . ARG B 1 41 ? 18.922 12.641 11.969 1 95.69 41 ARG B CA 1
ATOM 1502 C C . ARG B 1 41 ? 18.953 13.82 11.008 1 95.69 41 ARG B C 1
ATOM 1504 O O . ARG B 1 41 ? 19.703 14.773 11.203 1 95.69 41 ARG B O 1
ATOM 1511 N N . THR B 1 42 ? 18.141 13.75 9.945 1 95.75 42 THR B N 1
ATOM 1512 C CA . THR B 1 42 ? 18.078 14.844 8.992 1 95.75 42 THR B CA 1
ATOM 1513 C C . THR B 1 42 ? 16.641 15.117 8.578 1 95.75 42 THR B C 1
ATOM 1515 O O . THR B 1 42 ? 16.297 15.07 7.395 1 95.75 42 THR B O 1
ATOM 1518 N N . PRO B 1 43 ? 15.812 15.578 9.484 1 96.81 43 PRO B N 1
ATOM 1519 C CA . PRO B 1 43 ? 14.383 15.727 9.195 1 96.81 43 PRO B CA 1
ATOM 1520 C C . PRO B 1 43 ? 14.094 16.797 8.148 1 96.81 43 PRO B C 1
ATOM 1522 O O . PRO B 1 43 ? 13.156 16.672 7.363 1 96.81 43 PRO B O 1
ATOM 1525 N N . GLU B 1 44 ? 14.906 17.828 8.109 1 97.56 44 GLU B N 1
ATOM 1526 C CA . GLU B 1 44 ? 14.688 18.875 7.113 1 97.56 44 GLU B CA 1
ATOM 1527 C C . GLU B 1 44 ? 14.977 18.359 5.707 1 97.56 44 GLU B C 1
ATOM 1529 O O . GLU B 1 44 ? 14.25 18.688 4.762 1 97.56 44 GLU B O 1
ATOM 1534 N N . LYS B 1 45 ? 16.047 17.625 5.613 1 97.06 45 LYS B N 1
ATOM 1535 C CA . LYS B 1 45 ? 16.359 17.016 4.332 1 97.06 45 LYS B CA 1
ATOM 1536 C C . LYS B 1 45 ? 15.258 16.062 3.893 1 97.06 45 LYS B C 1
ATOM 1538 O O . LYS B 1 45 ? 14.883 16.031 2.717 1 97.06 45 LYS B O 1
ATOM 1543 N N . MET B 1 46 ? 14.766 15.305 4.789 1 98.19 46 MET B N 1
ATOM 1544 C CA . MET B 1 46 ? 13.68 14.367 4.504 1 98.19 46 MET B CA 1
ATOM 1545 C C . MET B 1 46 ? 12.438 15.109 4.016 1 98.19 46 MET B C 1
ATOM 1547 O O . MET B 1 46 ? 11.852 14.734 3.004 1 98.19 46 MET B O 1
ATOM 1551 N N . LEU B 1 47 ? 12.078 16.172 4.703 1 98.38 47 LEU B N 1
ATOM 1552 C CA . LEU B 1 47 ? 10.906 16.953 4.336 1 98.38 47 LEU B CA 1
ATOM 1553 C C . LEU B 1 47 ? 11.078 17.594 2.965 1 98.38 47 LEU B C 1
ATOM 1555 O O . LEU B 1 47 ? 10.156 17.578 2.145 1 98.38 47 LEU B O 1
ATOM 1559 N N . ALA B 1 48 ? 12.219 18.156 2.746 1 98.25 48 ALA B N 1
ATOM 1560 C CA . ALA B 1 48 ? 12.5 18.766 1.444 1 98.25 48 ALA B CA 1
ATOM 1561 C C . ALA B 1 48 ? 12.391 17.719 0.33 1 98.25 48 ALA B C 1
ATOM 1563 O O . ALA B 1 48 ? 11.805 18 -0.724 1 98.25 48 ALA B O 1
ATOM 1564 N N . TYR B 1 49 ? 12.945 16.547 0.546 1 98.44 49 TYR B N 1
ATOM 1565 C CA . TYR B 1 49 ? 12.867 15.461 -0.42 1 98.44 49 TYR B CA 1
ATOM 1566 C C . TYR B 1 49 ? 11.414 15.125 -0.739 1 98.44 49 TYR B C 1
ATOM 1568 O O . TYR B 1 49 ? 11.031 15.031 -1.909 1 98.44 49 TYR B O 1
ATOM 1576 N N . ALA B 1 50 ? 10.656 14.938 0.293 1 98.62 50 ALA B N 1
ATOM 1577 C CA . ALA B 1 50 ? 9.266 14.523 0.147 1 98.62 50 ALA B CA 1
ATOM 1578 C C . ALA B 1 50 ? 8.453 15.594 -0.58 1 98.62 50 ALA B C 1
ATOM 1580 O O . ALA B 1 50 ? 7.719 15.297 -1.524 1 98.62 50 ALA B O 1
ATOM 1581 N N . LYS B 1 51 ? 8.617 16.844 -0.216 1 98.12 51 LYS B N 1
ATOM 1582 C CA . LYS B 1 51 ? 7.801 17.953 -0.697 1 98.12 51 LYS B CA 1
ATOM 1583 C C . LYS B 1 51 ? 8.039 18.219 -2.182 1 98.12 51 LYS B C 1
ATOM 1585 O O . LYS B 1 51 ? 7.145 18.672 -2.891 1 98.12 51 LYS B O 1
ATOM 1590 N N . THR B 1 52 ? 9.203 17.906 -2.633 1 98 52 THR B N 1
ATOM 1591 C CA . THR B 1 52 ? 9.547 18.312 -3.99 1 98 52 THR B CA 1
ATOM 1592 C C . THR B 1 52 ? 9.578 17.109 -4.93 1 98 52 THR B C 1
ATOM 1594 O O . THR B 1 52 ? 9.773 17.266 -6.137 1 98 52 THR B O 1
ATOM 1597 N N . ALA B 1 53 ? 9.406 15.922 -4.391 1 98.19 53 ALA B N 1
ATOM 1598 C CA . ALA B 1 53 ? 9.562 14.695 -5.176 1 98.19 53 ALA B CA 1
ATOM 1599 C C . ALA B 1 53 ? 8.664 14.719 -6.41 1 98.19 53 ALA B C 1
ATOM 1601 O O . ALA B 1 53 ? 9.109 14.406 -7.516 1 98.19 53 ALA B O 1
ATOM 1602 N N . HIS B 1 54 ? 7.383 15.094 -6.211 1 97.88 54 HIS B N 1
ATOM 1603 C CA . HIS B 1 54 ? 6.434 15.07 -7.32 1 97.88 54 HIS B CA 1
ATOM 1604 C C . HIS B 1 54 ? 6.797 16.109 -8.375 1 97.88 54 HIS B C 1
ATOM 1606 O O . HIS B 1 54 ? 6.508 15.914 -9.562 1 97.88 54 HIS B O 1
ATOM 1612 N N . GLU B 1 55 ? 7.484 17.156 -7.98 1 97.31 55 GLU B N 1
ATOM 1613 C CA . GLU B 1 55 ? 7.914 18.203 -8.906 1 97.31 55 GLU B CA 1
ATOM 1614 C C . GLU B 1 55 ? 9.094 17.734 -9.75 1 97.31 55 GLU B C 1
ATOM 1616 O O . GLU B 1 55 ? 9.352 18.266 -10.828 1 97.31 55 GLU B O 1
ATOM 1621 N N . ARG B 1 56 ? 9.758 16.734 -9.219 1 97.19 56 ARG B N 1
ATOM 1622 C CA . ARG B 1 56 ? 10.969 16.25 -9.883 1 97.19 56 ARG B CA 1
ATOM 1623 C C . ARG B 1 56 ? 10.656 15.078 -10.797 1 97.19 56 ARG B C 1
ATOM 1625 O O . ARG B 1 56 ? 11.562 14.484 -11.391 1 97.19 56 ARG B O 1
ATOM 1632 N N . GLY B 1 57 ? 9.445 14.711 -10.883 1 96.62 57 GLY B N 1
ATOM 1633 C CA . GLY B 1 57 ? 9.047 13.688 -11.844 1 96.62 57 GLY B CA 1
ATOM 1634 C C . GLY B 1 57 ? 8.734 12.352 -11.195 1 96.62 57 GLY B C 1
ATOM 1635 O O . GLY B 1 57 ? 8.219 11.445 -11.852 1 96.62 57 GLY B O 1
ATOM 1636 N N . LEU B 1 58 ? 9.047 12.195 -9.922 1 98.5 58 LEU B N 1
ATOM 1637 C CA . LEU B 1 58 ? 8.719 10.953 -9.234 1 98.5 58 LEU B CA 1
ATOM 1638 C C . LEU B 1 58 ? 7.211 10.727 -9.195 1 98.5 58 LEU B C 1
ATOM 1640 O O . LEU B 1 58 ? 6.441 11.688 -9.102 1 98.5 58 LEU B O 1
ATOM 1644 N N . LYS B 1 59 ? 6.836 9.453 -9.234 1 98.69 59 LYS B N 1
ATOM 1645 C CA . LYS B 1 59 ? 5.426 9.062 -9.211 1 98.69 59 LYS B CA 1
ATOM 1646 C C . LYS B 1 59 ? 5.113 8.203 -7.996 1 98.69 59 LYS B C 1
ATOM 1648 O O . LYS B 1 59 ? 3.945 8.016 -7.645 1 98.69 59 LYS B O 1
ATOM 1653 N N . CYS B 1 60 ? 6.109 7.695 -7.398 1 98.75 60 CYS B N 1
ATOM 1654 C CA . CYS B 1 60 ? 6 6.809 -6.246 1 98.75 60 CYS B CA 1
ATOM 1655 C C . CYS B 1 60 ? 7.281 6.832 -5.414 1 98.75 60 CYS B C 1
ATOM 1657 O O . CYS B 1 60 ? 8.367 7.043 -5.953 1 98.75 60 CYS B O 1
ATOM 1659 N N . ILE B 1 61 ? 7.156 6.648 -4.125 1 98.94 61 ILE B N 1
ATOM 1660 C CA . ILE B 1 61 ? 8.32 6.559 -3.252 1 98.94 61 ILE B CA 1
ATOM 1661 C C . ILE B 1 61 ? 8.258 5.27 -2.439 1 98.94 61 ILE B C 1
ATOM 1663 O O . ILE B 1 61 ? 7.215 4.93 -1.877 1 98.94 61 ILE B O 1
ATOM 1667 N N . ILE B 1 62 ? 9.328 4.527 -2.432 1 98.94 62 ILE B N 1
ATOM 1668 C CA . ILE B 1 62 ? 9.531 3.389 -1.542 1 98.94 62 ILE B CA 1
ATOM 1669 C C . ILE B 1 62 ? 10.469 3.787 -0.401 1 98.94 62 ILE B C 1
ATOM 1671 O O . ILE B 1 62 ? 11.562 4.305 -0.637 1 98.94 62 ILE B O 1
ATOM 1675 N N . ALA B 1 63 ? 10.023 3.578 0.8 1 98.88 63 ALA B N 1
ATOM 1676 C CA . ALA B 1 63 ? 10.812 3.957 1.973 1 98.88 63 ALA B CA 1
ATOM 1677 C C . ALA B 1 63 ? 10.945 2.785 2.941 1 98.88 63 ALA B C 1
ATOM 1679 O O . ALA B 1 63 ? 9.953 2.176 3.336 1 98.88 63 ALA B O 1
ATOM 1680 N N . CYS B 1 64 ? 12.172 2.51 3.338 1 98.75 64 CYS B N 1
ATOM 1681 C CA . CYS B 1 64 ? 12.484 1.433 4.273 1 98.75 64 CYS B CA 1
ATOM 1682 C C . CYS B 1 64 ? 12.93 1.99 5.617 1 98.75 64 CYS B C 1
ATOM 1684 O O . CYS B 1 64 ? 13.719 2.938 5.668 1 98.75 64 CYS B O 1
ATOM 1686 N N . ALA B 1 65 ? 12.398 1.436 6.676 1 97.88 65 ALA B N 1
ATOM 1687 C CA . ALA B 1 65 ? 12.781 1.88 8.008 1 97.88 65 ALA B CA 1
ATOM 1688 C C . ALA B 1 65 ? 12.609 0.759 9.031 1 97.88 65 ALA B C 1
ATOM 1690 O O . ALA B 1 65 ? 11.719 -0.08 8.898 1 97.88 65 ALA B O 1
ATOM 1691 N N . GLY B 1 66 ? 13.461 0.773 10.102 1 96.38 66 GLY B N 1
ATOM 1692 C CA . GLY B 1 66 ? 13.375 -0.146 11.227 1 96.38 66 GLY B CA 1
ATOM 1693 C C . GLY B 1 66 ? 13.172 0.555 12.555 1 96.38 66 GLY B C 1
ATOM 1694 O O . GLY B 1 66 ? 13.258 1.782 12.633 1 96.38 66 GLY B O 1
ATOM 1695 N N . GLY B 1 67 ? 12.828 -0.298 13.562 1 95.31 67 GLY B N 1
ATOM 1696 C CA . GLY B 1 67 ? 12.617 0.277 14.883 1 95.31 67 GLY B CA 1
ATOM 1697 C C . GLY B 1 67 ? 11.406 1.188 14.953 1 95.31 67 GLY B C 1
ATOM 1698 O O . GLY B 1 67 ? 10.289 0.769 14.633 1 95.31 67 GLY B O 1
ATOM 1699 N N . ALA B 1 68 ? 11.586 2.486 15.25 1 96.19 68 ALA B N 1
ATOM 1700 C CA . ALA B 1 68 ? 10.484 3.441 15.297 1 96.19 68 ALA B CA 1
ATOM 1701 C C . ALA B 1 68 ? 9.875 3.639 13.906 1 96.19 68 ALA B C 1
ATOM 1703 O O . ALA B 1 68 ? 8.719 4.031 13.781 1 96.19 68 ALA B O 1
ATOM 1704 N N . ALA B 1 69 ? 10.719 3.457 12.906 1 97.12 69 ALA B N 1
ATOM 1705 C CA . ALA B 1 69 ? 10.344 3.328 11.5 1 97.12 69 ALA B CA 1
ATOM 1706 C C . ALA B 1 69 ? 9.461 4.492 11.055 1 97.12 69 ALA B C 1
ATOM 1708 O O . ALA B 1 69 ? 8.453 4.293 10.383 1 97.12 69 ALA B O 1
ATOM 1709 N N . HIS B 1 70 ? 9.867 5.738 11.336 1 98.25 70 HIS B N 1
ATOM 1710 C CA . HIS B 1 70 ? 9.062 6.926 11.062 1 98.25 70 HIS B CA 1
ATOM 1711 C C . HIS B 1 70 ? 9.195 7.355 9.602 1 98.25 70 HIS B C 1
ATOM 1713 O O . HIS B 1 70 ? 8.367 8.125 9.102 1 98.25 70 HIS B O 1
ATOM 1719 N N . LEU B 1 71 ? 10.164 6.879 8.914 1 98.56 71 LEU B N 1
ATOM 1720 C CA . LEU B 1 71 ? 10.523 7.438 7.609 1 98.56 71 LEU B CA 1
ATOM 1721 C C . LEU B 1 71 ? 9.352 7.359 6.645 1 98.56 71 LEU B C 1
ATOM 1723 O O . LEU B 1 71 ? 8.93 8.375 6.086 1 98.56 71 LEU B O 1
ATOM 1727 N N . PRO B 1 72 ? 8.758 6.195 6.391 1 98.81 72 PRO B N 1
ATOM 1728 C CA . PRO B 1 72 ? 7.66 6.148 5.418 1 98.81 72 PRO B CA 1
ATOM 1729 C C . PRO B 1 72 ? 6.504 7.074 5.789 1 98.81 72 PRO B C 1
ATOM 1731 O O . PRO B 1 72 ? 5.98 7.785 4.93 1 98.81 72 PRO B O 1
ATOM 1734 N N . GLY B 1 73 ? 6.117 7.074 7.051 1 98.81 73 GLY B N 1
ATOM 1735 C CA . GLY B 1 73 ? 4.996 7.891 7.488 1 98.81 73 GLY B CA 1
ATOM 1736 C C . GLY B 1 73 ? 5.258 9.383 7.352 1 98.81 73 GLY B C 1
ATOM 1737 O O . GLY B 1 73 ? 4.387 10.133 6.91 1 98.81 73 GLY B O 1
ATOM 1738 N N . MET B 1 74 ? 6.461 9.82 7.684 1 98.62 74 MET B N 1
ATOM 1739 C CA . MET B 1 74 ? 6.816 11.234 7.586 1 98.62 74 MET B CA 1
ATOM 1740 C C . MET B 1 74 ? 6.867 11.68 6.129 1 98.62 74 MET B C 1
ATOM 1742 O O . MET B 1 74 ? 6.414 12.773 5.793 1 98.62 74 MET B O 1
ATOM 1746 N N . VAL B 1 75 ? 7.395 10.859 5.316 1 98.81 75 VAL B N 1
ATOM 1747 C CA . VAL B 1 75 ? 7.434 11.164 3.889 1 98.81 75 VAL B CA 1
ATOM 1748 C C . VAL B 1 75 ? 6.012 11.266 3.344 1 98.81 75 VAL B C 1
ATOM 1750 O O . VAL B 1 75 ? 5.68 12.219 2.635 1 98.81 75 VAL B O 1
ATOM 1753 N N . ALA B 1 76 ? 5.16 10.32 3.717 1 98.81 76 ALA B N 1
ATOM 1754 C CA . ALA B 1 76 ? 3.779 10.305 3.246 1 98.81 76 ALA B CA 1
ATOM 1755 C C . ALA B 1 76 ? 3.029 11.555 3.688 1 98.81 76 ALA B C 1
ATOM 1757 O O . ALA B 1 76 ? 2.145 12.039 2.979 1 98.81 76 ALA B O 1
ATOM 1758 N N . ALA B 1 77 ? 3.375 12.094 4.809 1 98.38 77 ALA B N 1
ATOM 1759 C CA . ALA B 1 77 ? 2.721 13.281 5.348 1 98.38 77 ALA B CA 1
ATOM 1760 C C . ALA B 1 77 ? 3.092 14.523 4.547 1 98.38 77 ALA B C 1
ATOM 1762 O O . ALA B 1 77 ? 2.402 15.547 4.613 1 98.38 77 ALA B O 1
ATOM 1763 N N . ALA B 1 78 ? 4.148 14.422 3.73 1 98.38 78 ALA B N 1
ATOM 1764 C CA . ALA B 1 78 ? 4.699 15.633 3.137 1 98.38 78 ALA B CA 1
ATOM 1765 C C . ALA B 1 78 ? 4.691 15.555 1.613 1 98.38 78 ALA B C 1
ATOM 1767 O O . ALA B 1 78 ? 5.145 16.484 0.935 1 98.38 78 ALA B O 1
ATOM 1768 N N . THR B 1 79 ? 4.25 14.516 1.022 1 98.81 79 THR B N 1
ATOM 1769 C CA . THR B 1 79 ? 4.207 14.359 -0.428 1 98.81 79 THR B CA 1
ATOM 1770 C C . THR B 1 79 ? 2.807 13.961 -0.888 1 98.81 79 THR B C 1
ATOM 1772 O O . THR B 1 79 ? 2.1 13.234 -0.186 1 98.81 79 THR B O 1
ATOM 1775 N N . PRO B 1 80 ? 2.373 14.406 -2.023 1 98.75 80 PRO B N 1
ATOM 1776 C CA . PRO B 1 80 ? 1.101 13.93 -2.572 1 98.75 80 PRO B CA 1
ATOM 1777 C C . PRO B 1 80 ? 1.227 12.578 -3.268 1 98.75 80 PRO B C 1
ATOM 1779 O O . PRO B 1 80 ? 0.224 12.016 -3.717 1 98.75 80 PRO B O 1
ATOM 1782 N N . LEU B 1 81 ? 2.402 11.992 -3.375 1 98.81 81 LEU B N 1
ATOM 1783 C CA . LEU B 1 81 ? 2.664 10.742 -4.078 1 98.81 81 LEU B CA 1
ATOM 1784 C C . LEU B 1 81 ? 2.33 9.547 -3.199 1 98.81 81 LEU B C 1
ATOM 1786 O O . LEU B 1 81 ? 2.336 9.648 -1.971 1 98.81 81 LEU B O 1
ATOM 1790 N N . PRO B 1 82 ? 1.974 8.391 -3.803 1 98.94 82 PRO B N 1
ATOM 1791 C CA . PRO B 1 82 ? 1.918 7.164 -3.002 1 98.94 82 PRO B CA 1
ATOM 1792 C C . PRO B 1 82 ? 3.273 6.781 -2.412 1 98.94 82 PRO B C 1
ATOM 1794 O O . PRO B 1 82 ? 4.297 6.887 -3.09 1 98.94 82 PRO B O 1
ATOM 1797 N N . VAL B 1 83 ? 3.25 6.402 -1.14 1 98.94 83 VAL B N 1
ATOM 1798 C CA . VAL B 1 83 ? 4.441 5.945 -0.431 1 98.94 83 VAL B CA 1
ATOM 1799 C C . VAL B 1 83 ? 4.273 4.488 -0.019 1 98.94 83 VAL B C 1
ATOM 1801 O O . VAL B 1 83 ? 3.256 4.117 0.574 1 98.94 83 VAL B O 1
ATOM 1804 N N . ILE B 1 84 ? 5.219 3.662 -0.387 1 98.94 84 ILE B N 1
ATOM 1805 C CA . ILE B 1 84 ? 5.293 2.266 0.026 1 98.94 84 ILE B CA 1
ATOM 1806 C C . ILE B 1 84 ? 6.285 2.119 1.179 1 98.94 84 ILE B C 1
ATOM 1808 O O . ILE B 1 84 ? 7.441 2.527 1.065 1 98.94 84 ILE B O 1
ATOM 1812 N N . GLY B 1 85 ? 5.82 1.583 2.264 1 98.94 85 GLY B N 1
ATOM 1813 C CA . GLY B 1 85 ? 6.688 1.357 3.41 1 98.94 85 GLY B CA 1
ATOM 1814 C C . GLY B 1 85 ? 7.18 -0.074 3.514 1 98.94 85 GLY B C 1
ATOM 1815 O O . GLY B 1 85 ? 6.387 -1.015 3.418 1 98.94 85 GLY B O 1
ATOM 1816 N N . ILE B 1 86 ? 8.469 -0.251 3.707 1 98.88 86 ILE B N 1
ATOM 1817 C CA . ILE B 1 86 ? 9.086 -1.539 4 1 98.88 86 ILE B CA 1
ATOM 1818 C C . ILE B 1 86 ? 9.5 -1.591 5.469 1 98.88 86 ILE B C 1
ATOM 1820 O O . I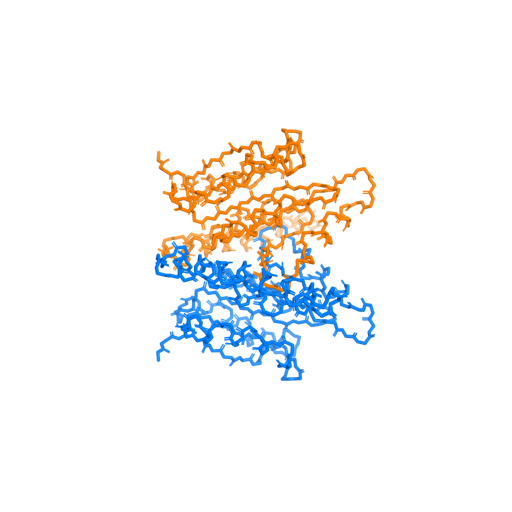LE B 1 86 ? 10.492 -0.976 5.863 1 98.88 86 ILE B O 1
ATOM 1824 N N . PRO B 1 87 ? 8.711 -2.348 6.258 1 98.75 87 PRO B N 1
ATOM 1825 C CA . PRO B 1 87 ? 9.203 -2.561 7.621 1 98.75 87 PRO B CA 1
ATOM 1826 C C . PRO B 1 87 ? 10.461 -3.422 7.66 1 98.75 87 PRO B C 1
ATOM 1828 O O . PRO B 1 87 ? 10.492 -4.512 7.078 1 98.75 87 PRO B O 1
ATOM 1831 N N . ARG B 1 88 ? 11.445 -2.934 8.297 1 97.69 88 ARG B N 1
ATOM 1832 C CA . ARG B 1 88 ? 12.68 -3.695 8.453 1 97.69 88 ARG B CA 1
ATOM 1833 C C . ARG B 1 88 ? 12.805 -4.25 9.875 1 97.69 88 ARG B C 1
ATOM 1835 O O . ARG B 1 88 ? 12.641 -3.518 10.852 1 97.69 88 ARG B O 1
ATOM 1842 N N . ALA B 1 89 ? 13.117 -5.551 9.992 1 96.94 89 ALA B N 1
ATOM 1843 C CA . ALA B 1 89 ? 13.344 -6.176 11.297 1 96.94 89 ALA B CA 1
ATOM 1844 C C . ALA B 1 89 ? 14.695 -5.773 11.875 1 96.94 89 ALA B C 1
ATOM 1846 O O . ALA B 1 89 ? 15.695 -5.73 11.148 1 96.94 89 ALA B O 1
ATOM 1847 N N . LEU B 1 90 ? 14.703 -5.406 13.125 1 94.19 90 LEU B N 1
ATOM 1848 C CA . LEU B 1 90 ? 15.93 -5.234 13.891 1 94.19 90 LEU B CA 1
ATOM 1849 C C . LEU B 1 90 ? 16.125 -6.391 14.867 1 94.19 90 LEU B C 1
ATOM 1851 O O . LEU B 1 90 ? 15.469 -7.43 14.742 1 94.19 90 LEU B O 1
ATOM 1855 N N . LYS B 1 91 ? 17.109 -6.25 15.688 1 92.69 91 LYS B N 1
ATOM 1856 C CA . LYS B 1 91 ? 17.5 -7.352 16.562 1 92.69 91 LYS B CA 1
ATOM 1857 C C . LYS B 1 91 ? 16.344 -7.816 17.422 1 92.69 91 LYS B C 1
ATOM 1859 O O . LYS B 1 91 ? 16.172 -9.016 17.656 1 92.69 91 LYS B O 1
ATOM 1864 N N . GLU B 1 92 ? 15.57 -6.828 17.906 1 92.12 92 GLU B N 1
ATOM 1865 C CA . GLU B 1 92 ? 14.461 -7.137 18.812 1 92.12 92 GLU B CA 1
ATOM 1866 C C . GLU B 1 92 ? 13.125 -7.043 18.078 1 92.12 92 GLU B C 1
ATOM 1868 O O . GLU B 1 92 ? 13.008 -6.34 17.078 1 92.12 92 GLU B O 1
ATOM 1873 N N . LEU B 1 93 ? 12.07 -7.785 18.484 1 95.19 93 LEU B N 1
ATOM 1874 C CA . LEU B 1 93 ? 10.656 -7.738 18.125 1 95.19 93 LEU B CA 1
ATOM 1875 C C . LEU B 1 93 ? 10.43 -8.211 16.703 1 95.19 93 LEU B C 1
ATOM 1877 O O . LEU B 1 93 ? 9.312 -8.109 16.172 1 95.19 93 LEU B O 1
ATOM 1881 N N . ASP B 1 94 ? 11.453 -8.664 16.031 1 95.75 94 ASP B N 1
ATOM 1882 C CA . ASP B 1 94 ? 11.375 -9.344 14.742 1 95.75 94 ASP B CA 1
ATOM 1883 C C . ASP B 1 94 ? 10.641 -8.484 13.719 1 95.75 94 ASP B C 1
ATOM 1885 O O . ASP B 1 94 ? 9.898 -9 12.883 1 95.75 94 ASP B O 1
ATOM 1889 N N . GLY B 1 95 ? 10.688 -7.152 13.883 1 97.38 95 GLY B N 1
ATOM 1890 C CA . GLY B 1 95 ? 10.117 -6.254 12.891 1 97.38 95 GLY B CA 1
ATOM 1891 C C . GLY B 1 95 ? 8.695 -5.84 13.211 1 97.38 95 GLY B C 1
ATOM 1892 O O . GLY B 1 95 ? 8.109 -5.008 12.508 1 97.38 95 GLY B O 1
ATOM 1893 N N . MET B 1 96 ? 8.141 -6.395 14.281 1 97.75 96 MET B N 1
ATOM 1894 C CA . MET B 1 96 ? 6.77 -6.059 14.648 1 97.75 96 MET B CA 1
ATOM 1895 C C . MET B 1 96 ? 6.648 -4.574 14.992 1 97.75 96 MET B C 1
ATOM 1897 O O . MET B 1 96 ? 5.66 -3.932 14.633 1 97.75 96 MET B O 1
ATOM 1901 N N . ASP B 1 97 ? 7.633 -4.035 15.664 1 97.81 97 ASP B N 1
ATOM 1902 C CA . ASP B 1 97 ? 7.637 -2.611 15.984 1 97.81 97 ASP B CA 1
ATOM 1903 C C . ASP B 1 97 ? 7.633 -1.762 14.719 1 97.81 97 ASP B C 1
ATOM 1905 O O . ASP B 1 97 ? 6.812 -0.851 14.578 1 97.81 97 ASP B O 1
ATOM 1909 N N . SER B 1 98 ? 8.484 -2.107 13.734 1 98.25 98 SER B N 1
ATOM 1910 C CA . SER B 1 98 ? 8.562 -1.379 12.469 1 98.25 98 SER B CA 1
ATOM 1911 C C . SER B 1 98 ? 7.262 -1.509 11.68 1 98.25 98 SER B C 1
ATOM 1913 O O . SER B 1 98 ? 6.773 -0.529 11.109 1 98.25 98 SER B O 1
ATOM 1915 N N . LEU B 1 99 ? 6.727 -2.695 11.688 1 98.69 99 LEU B N 1
ATOM 1916 C CA . LEU B 1 99 ? 5.48 -2.943 10.969 1 98.69 99 LEU B CA 1
ATOM 1917 C C . LEU B 1 99 ? 4.352 -2.082 11.523 1 98.69 99 LEU B C 1
ATOM 1919 O O . LEU B 1 99 ? 3.672 -1.38 10.773 1 98.69 99 LEU B O 1
ATOM 1923 N N . LEU B 1 100 ? 4.188 -2.129 12.828 1 98.5 100 LEU B N 1
ATOM 1924 C CA . LEU B 1 100 ? 3.086 -1.406 13.453 1 98.5 100 LEU B CA 1
ATOM 1925 C C . LEU B 1 100 ? 3.27 0.1 13.305 1 98.5 100 LEU B C 1
ATOM 1927 O O . LEU B 1 100 ? 2.299 0.833 13.109 1 98.5 100 LEU B O 1
ATOM 1931 N N . SER B 1 101 ? 4.496 0.544 13.406 1 98.5 101 SER B N 1
ATOM 1932 C CA . SER B 1 101 ? 4.785 1.967 13.25 1 98.5 101 SER B CA 1
ATOM 1933 C C . SER B 1 101 ? 4.398 2.465 11.867 1 98.5 101 SER B C 1
ATOM 1935 O O . SER B 1 101 ? 3.846 3.557 11.727 1 98.5 101 SER B O 1
ATOM 1937 N N . ILE B 1 102 ? 4.645 1.683 10.844 1 98.75 102 ILE B N 1
ATOM 1938 C CA . ILE B 1 102 ? 4.438 2.109 9.469 1 98.75 102 ILE B CA 1
ATOM 1939 C C . ILE B 1 102 ? 2.965 1.95 9.094 1 98.75 102 ILE B C 1
ATOM 1941 O O . ILE B 1 102 ? 2.377 2.838 8.469 1 98.75 102 ILE B O 1
ATOM 1945 N N . VAL B 1 103 ? 2.357 0.88 9.508 1 98.81 103 VAL B N 1
ATOM 1946 C CA . VAL B 1 103 ? 1.047 0.525 8.977 1 98.81 103 VAL B CA 1
ATOM 1947 C C . VAL B 1 103 ? -0.04 1.315 9.703 1 98.81 103 VAL B C 1
ATOM 1949 O O . VAL B 1 103 ? -1.084 1.625 9.125 1 98.81 103 VAL B O 1
ATOM 1952 N N . GLN B 1 104 ? 0.188 1.712 10.977 1 98.44 104 GLN B N 1
ATOM 1953 C CA . GLN B 1 104 ? -0.85 2.336 11.789 1 98.44 104 GLN B CA 1
ATOM 1954 C C . GLN B 1 104 ? -0.811 3.855 11.664 1 98.44 104 GLN B C 1
ATOM 1956 O O . GLN B 1 104 ? -0.929 4.574 12.656 1 98.44 104 GLN B O 1
ATOM 1961 N N . MET B 1 105 ? -0.694 4.355 10.492 1 98.5 105 MET B N 1
ATOM 1962 C CA . MET B 1 105 ? -0.743 5.789 10.227 1 98.5 105 MET B CA 1
ATOM 1963 C C . MET B 1 105 ? -2.092 6.371 10.625 1 98.5 105 MET B C 1
ATOM 1965 O O . MET B 1 105 ? -3.133 5.746 10.414 1 98.5 105 MET B O 1
ATOM 1969 N N . PRO B 1 106 ? -2.131 7.594 11.125 1 97.25 106 PRO B N 1
ATOM 1970 C CA . PRO B 1 106 ? -3.418 8.234 11.414 1 97.25 106 PRO B CA 1
ATOM 1971 C C . PRO B 1 106 ? -4.219 8.539 10.148 1 97.25 106 PRO B C 1
ATOM 1973 O O . PRO B 1 106 ? -3.652 8.617 9.062 1 97.25 106 PRO B O 1
ATOM 1976 N N . GLY B 1 107 ? -5.543 8.68 10.297 1 97.31 107 GLY B N 1
ATOM 1977 C CA . GLY B 1 107 ? -6.387 9.047 9.172 1 97.31 107 GLY B CA 1
ATOM 1978 C C . GLY B 1 107 ? -5.918 10.297 8.445 1 97.31 107 GLY B C 1
ATOM 1979 O O . GLY B 1 107 ? -5.594 11.297 9.086 1 97.31 107 GLY B O 1
ATOM 1980 N N . GLY B 1 108 ? -5.812 10.234 7.121 1 97.94 108 GLY B N 1
ATOM 1981 C CA . GLY B 1 108 ? -5.391 11.383 6.336 1 97.94 108 GLY B CA 1
ATOM 1982 C C . GLY B 1 108 ? -4.027 11.203 5.703 1 97.94 108 GLY B C 1
ATOM 1983 O O . GLY B 1 108 ? -3.676 11.914 4.758 1 97.94 108 GLY B O 1
ATOM 1984 N N . VAL B 1 109 ? -3.271 10.242 6.27 1 98.38 109 VAL B N 1
ATOM 1985 C CA . VAL B 1 109 ? -1.905 10.047 5.801 1 98.38 109 VAL B CA 1
ATOM 1986 C C . VAL B 1 109 ? -1.676 8.57 5.484 1 98.38 109 VAL B C 1
ATOM 1988 O O . VAL B 1 109 ? -1.178 7.816 6.324 1 98.38 109 VAL B O 1
ATOM 1991 N N . PRO B 1 110 ? -1.944 8.188 4.305 1 98.75 110 PRO B N 1
ATOM 1992 C CA . PRO B 1 110 ? -1.833 6.766 3.971 1 98.75 110 PRO B CA 1
ATOM 1993 C C . PRO B 1 110 ? -0.399 6.344 3.658 1 98.75 110 PRO B C 1
ATOM 1995 O O . PRO B 1 110 ? 0.352 7.102 3.041 1 98.75 110 PRO B O 1
ATOM 1998 N N . VAL B 1 111 ? -0.039 5.184 4.062 1 98.88 111 VAL B N 1
ATOM 1999 C CA . VAL B 1 111 ? 1.16 4.465 3.637 1 98.88 111 VAL B CA 1
ATOM 2000 C C . VAL B 1 111 ? 0.786 3.061 3.174 1 98.88 111 VAL B C 1
ATOM 2002 O O . VAL B 1 111 ? 0.004 2.371 3.83 1 98.88 111 VAL B O 1
ATOM 2005 N N . ALA B 1 112 ? 1.226 2.652 1.994 1 98.94 112 ALA B N 1
ATOM 2006 C CA . ALA B 1 112 ? 1.076 1.285 1.502 1 98.94 112 ALA B CA 1
ATOM 2007 C C . ALA B 1 112 ? 2.117 0.36 2.125 1 98.94 112 ALA B C 1
ATOM 2009 O O . ALA B 1 112 ? 3.232 0.235 1.611 1 98.94 112 ALA B O 1
ATOM 2010 N N . THR B 1 113 ? 1.731 -0.313 3.107 1 98.94 113 THR B N 1
ATOM 2011 C CA . THR B 1 113 ? 2.695 -1.108 3.857 1 98.94 113 THR B CA 1
ATOM 2012 C C . THR B 1 113 ? 2.777 -2.527 3.301 1 98.94 113 THR B C 1
ATOM 2014 O O . THR B 1 113 ? 1.751 -3.15 3.025 1 98.94 113 THR B O 1
ATOM 2017 N N . VAL B 1 114 ? 3.953 -3.014 3.076 1 98.88 114 VAL B N 1
ATOM 2018 C CA . VAL B 1 114 ? 4.184 -4.406 2.701 1 98.88 114 VAL B CA 1
ATOM 2019 C C . VAL B 1 114 ? 4.723 -5.18 3.902 1 98.88 114 VAL B C 1
ATOM 2021 O O . VAL B 1 114 ? 4.84 -4.633 5 1 98.88 114 VAL B O 1
ATOM 2024 N N . SER B 1 115 ? 5.004 -6.484 3.701 1 98.75 115 SER B N 1
ATOM 2025 C CA . SER B 1 115 ? 5.453 -7.363 4.777 1 98.75 115 SER B CA 1
ATOM 2026 C C . SER B 1 115 ? 6.801 -6.914 5.328 1 98.75 115 SER B C 1
ATOM 2028 O O . SER B 1 115 ? 7.535 -6.172 4.668 1 98.75 115 SER B O 1
ATOM 2030 N N . ILE B 1 116 ? 7.117 -7.367 6.52 1 98.5 116 ILE B N 1
ATOM 2031 C CA . ILE B 1 116 ? 8.445 -7.152 7.086 1 98.5 116 ILE B CA 1
ATOM 2032 C C . ILE B 1 116 ? 9.508 -7.695 6.133 1 98.5 116 ILE B C 1
ATOM 2034 O O . ILE B 1 116 ? 9.469 -8.867 5.75 1 98.5 116 ILE B O 1
ATOM 2038 N N . GLY B 1 117 ? 10.406 -6.801 5.691 1 98.12 117 GLY B N 1
ATOM 2039 C CA . GLY B 1 117 ? 11.453 -7.184 4.758 1 98.12 117 GLY B CA 1
A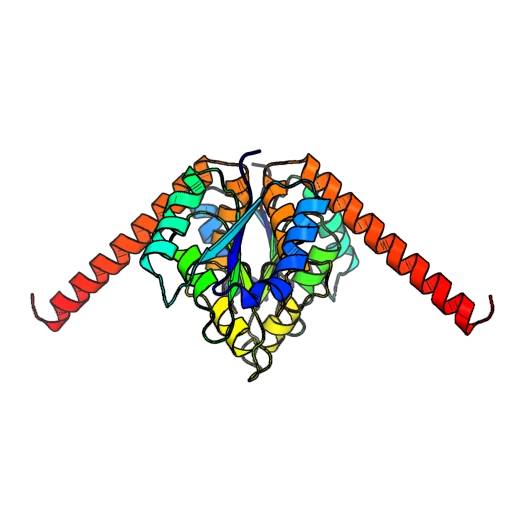TOM 2040 C C . GLY B 1 117 ? 10.953 -7.398 3.346 1 98.12 117 GLY B C 1
ATOM 2041 O O . GLY B 1 117 ? 11.672 -7.938 2.5 1 98.12 117 GLY B O 1
ATOM 2042 N N . GLY B 1 118 ? 9.703 -6.988 3.107 1 98.44 118 GLY B N 1
ATOM 2043 C CA . GLY B 1 118 ? 9.047 -7.32 1.854 1 98.44 118 GLY B CA 1
ATOM 2044 C C . GLY B 1 118 ? 9.438 -6.398 0.714 1 98.44 118 GLY B C 1
ATOM 2045 O O . GLY B 1 118 ? 8.57 -5.895 -0.007 1 98.44 118 GLY B O 1
ATOM 2046 N N . ALA B 1 119 ? 10.742 -6.258 0.46 1 98.81 119 ALA B N 1
ATOM 2047 C CA . ALA B 1 119 ? 11.242 -5.312 -0.533 1 98.81 119 ALA B CA 1
ATOM 2048 C C . ALA B 1 119 ? 10.875 -5.754 -1.946 1 98.81 119 ALA B C 1
ATOM 2050 O O . ALA B 1 119 ? 10.586 -4.918 -2.809 1 98.81 119 ALA B O 1
ATOM 2051 N N . LYS B 1 120 ? 10.945 -7.039 -2.23 1 98.81 120 LYS B N 1
ATOM 2052 C CA . LYS B 1 120 ? 10.508 -7.527 -3.533 1 98.81 120 LYS B CA 1
ATOM 2053 C C . LYS B 1 120 ? 9.078 -7.086 -3.832 1 98.81 120 LYS B C 1
ATOM 2055 O O . LYS B 1 120 ? 8.797 -6.555 -4.91 1 98.81 120 LYS B O 1
ATOM 2060 N N . ASN B 1 121 ? 8.195 -7.258 -2.863 1 98.88 121 ASN B N 1
ATOM 2061 C CA . ASN B 1 121 ? 6.801 -6.852 -3.023 1 98.88 121 ASN B CA 1
ATOM 2062 C C . ASN B 1 121 ? 6.668 -5.336 -3.141 1 98.88 121 ASN B C 1
ATOM 2064 O O . ASN B 1 121 ? 5.789 -4.84 -3.85 1 98.88 121 ASN B O 1
ATOM 2068 N N . ALA B 1 122 ? 7.535 -4.633 -2.486 1 98.94 122 ALA B N 1
ATOM 2069 C CA . ALA B 1 122 ? 7.52 -3.178 -2.633 1 98.94 122 ALA B CA 1
ATOM 2070 C C . ALA B 1 122 ? 7.809 -2.77 -4.074 1 98.94 122 ALA B C 1
ATOM 2072 O O . ALA B 1 122 ? 7.141 -1.889 -4.621 1 98.94 122 ALA B O 1
ATOM 2073 N N . GLY B 1 123 ? 8.812 -3.402 -4.66 1 98.94 123 GLY B N 1
ATOM 2074 C CA . GLY B 1 123 ? 9.102 -3.148 -6.062 1 98.94 123 GLY B CA 1
ATOM 2075 C C . GLY B 1 123 ? 7.953 -3.506 -6.988 1 98.94 123 GLY B C 1
ATOM 2076 O O . GLY B 1 123 ? 7.602 -2.729 -7.879 1 98.94 123 GLY B O 1
ATOM 2077 N N . LEU B 1 124 ? 7.375 -4.637 -6.773 1 98.94 124 LEU B N 1
ATOM 2078 C CA . LEU B 1 124 ? 6.254 -5.086 -7.59 1 98.94 124 LEU B CA 1
ATOM 2079 C C . LEU B 1 124 ? 5.055 -4.156 -7.422 1 98.94 124 LEU B C 1
ATOM 2081 O O . LEU B 1 124 ? 4.344 -3.871 -8.391 1 98.94 124 LEU B O 1
ATOM 2085 N N . LEU B 1 125 ? 4.805 -3.73 -6.176 1 98.94 125 LEU B N 1
ATOM 2086 C CA . LEU B 1 125 ? 3.705 -2.807 -5.922 1 98.94 125 LEU B CA 1
ATOM 2087 C C . LEU B 1 125 ? 3.93 -1.481 -6.645 1 98.94 125 LEU B C 1
ATOM 2089 O O . LEU B 1 125 ? 2.992 -0.911 -7.207 1 98.94 125 LEU B O 1
ATOM 2093 N N . ALA B 1 126 ? 5.184 -1 -6.625 1 98.94 126 ALA B N 1
ATOM 2094 C CA . ALA B 1 126 ? 5.5 0.217 -7.367 1 98.94 126 ALA B CA 1
ATOM 2095 C C . ALA B 1 126 ? 5.195 0.046 -8.852 1 98.94 126 ALA B C 1
ATOM 2097 O O . ALA B 1 126 ? 4.629 0.942 -9.484 1 98.94 126 ALA B O 1
ATOM 2098 N N . ALA B 1 127 ? 5.559 -1.077 -9.422 1 98.88 127 ALA B N 1
ATOM 2099 C CA . ALA B 1 127 ? 5.254 -1.354 -10.828 1 98.88 127 ALA B CA 1
ATOM 2100 C C . ALA B 1 127 ? 3.748 -1.331 -11.078 1 98.88 127 ALA B C 1
ATOM 2102 O O . ALA B 1 127 ? 3.285 -0.766 -12.07 1 98.88 127 ALA B O 1
ATOM 2103 N N . ARG B 1 128 ? 2.979 -1.94 -10.164 1 98.88 128 ARG B N 1
ATOM 2104 C CA . ARG B 1 128 ? 1.526 -1.966 -10.297 1 98.88 128 ARG B CA 1
ATOM 2105 C C . ARG B 1 128 ? 0.939 -0.563 -10.18 1 98.88 128 ARG B C 1
ATOM 2107 O O . ARG B 1 128 ? 0.008 -0.21 -10.906 1 98.88 128 ARG B O 1
ATOM 2114 N N . ILE B 1 129 ? 1.457 0.216 -9.266 1 98.81 129 ILE B N 1
ATOM 2115 C CA . ILE B 1 129 ? 1.012 1.593 -9.078 1 98.81 129 ILE B CA 1
ATOM 2116 C C . ILE B 1 129 ? 1.243 2.385 -10.367 1 98.81 129 ILE B C 1
ATOM 2118 O O . ILE B 1 129 ? 0.334 3.055 -10.859 1 98.81 129 ILE B O 1
ATOM 2122 N N . LEU B 1 130 ? 2.445 2.301 -10.945 1 98.69 130 LEU B N 1
ATOM 2123 C CA . LEU B 1 130 ? 2.766 3.008 -12.18 1 98.69 130 LEU B CA 1
ATOM 2124 C C . LEU B 1 130 ? 1.894 2.516 -13.336 1 98.69 130 LEU B C 1
ATOM 2126 O O . LEU B 1 130 ? 1.634 3.258 -14.281 1 98.69 130 LEU B O 1
ATOM 2130 N N . GLY B 1 131 ? 1.384 1.298 -13.242 1 98.31 131 GLY B N 1
ATOM 2131 C CA . GLY B 1 131 ? 0.504 0.716 -14.242 1 98.31 131 GLY B CA 1
ATOM 2132 C C . GLY B 1 131 ? -0.798 1.476 -14.406 1 98.31 131 GLY B C 1
ATOM 2133 O O . GLY B 1 131 ? -1.465 1.36 -15.438 1 98.31 131 GLY B O 1
ATOM 2134 N N . ALA B 1 132 ? -1.172 2.232 -13.352 1 95.75 132 ALA B N 1
ATOM 2135 C CA . ALA B 1 132 ? -2.396 3.025 -13.43 1 95.75 132 ALA B CA 1
ATOM 2136 C C . ALA B 1 132 ? -2.338 4.016 -14.586 1 95.75 132 ALA B C 1
ATOM 2138 O O . ALA B 1 132 ? -3.373 4.426 -15.117 1 95.75 132 ALA B O 1
ATOM 2139 N N . GLY B 1 133 ? -1.156 4.414 -15.016 1 95.56 133 GLY B N 1
ATOM 2140 C CA . GLY B 1 133 ? -0.985 5.363 -16.109 1 95.56 133 GLY B CA 1
ATOM 2141 C C . GLY B 1 133 ? -0.192 4.801 -17.266 1 95.56 133 GLY B C 1
ATOM 2142 O O . GLY B 1 133 ? 0.13 5.52 -18.219 1 95.56 133 GLY B O 1
ATOM 2143 N N . ASP B 1 134 ? 0.152 3.533 -17.188 1 97 134 ASP B N 1
ATOM 2144 C CA . ASP B 1 134 ? 0.998 2.906 -18.203 1 97 134 ASP B CA 1
ATOM 2145 C C . ASP B 1 134 ? 0.52 1.491 -18.516 1 97 134 ASP B C 1
ATOM 2147 O O . ASP B 1 134 ? 0.988 0.522 -17.922 1 97 134 ASP B O 1
ATOM 2151 N N . PRO B 1 135 ? -0.317 1.335 -19.562 1 96.38 135 PRO B N 1
ATOM 2152 C CA . PRO B 1 135 ? -0.88 0.024 -19.891 1 96.38 135 PRO B CA 1
ATOM 2153 C C . PRO B 1 135 ? 0.193 -1.019 -20.203 1 96.38 135 PRO B C 1
ATOM 2155 O O . PRO B 1 135 ? -0.032 -2.217 -20.016 1 96.38 135 PRO B O 1
ATOM 2158 N N . GLU B 1 136 ? 1.334 -0.592 -20.641 1 97.81 136 GLU B N 1
ATOM 2159 C CA . GLU B 1 136 ? 2.41 -1.54 -20.922 1 97.81 136 GLU B CA 1
ATOM 2160 C C . GLU B 1 136 ? 2.891 -2.215 -19.641 1 97.81 136 GLU B C 1
ATOM 2162 O O . GLU B 1 136 ? 3.246 -3.395 -19.641 1 97.81 136 GLU B O 1
ATOM 2167 N N . LEU B 1 137 ? 2.895 -1.458 -18.578 1 98.44 137 LEU B N 1
ATOM 2168 C CA . LEU B 1 137 ? 3.309 -2.029 -17.297 1 98.44 137 LEU B CA 1
ATOM 2169 C C . LEU B 1 137 ? 2.264 -3.01 -16.781 1 98.44 137 LEU B C 1
ATOM 2171 O O . LEU B 1 137 ? 2.605 -3.996 -16.125 1 98.44 137 LEU B O 1
ATOM 2175 N N . VAL B 1 138 ? 0.978 -2.771 -17.078 1 98.44 138 VAL B N 1
ATOM 2176 C CA . VAL B 1 138 ? -0.073 -3.713 -16.703 1 98.44 138 VAL B CA 1
ATOM 2177 C C . VAL B 1 138 ? 0.145 -5.043 -17.422 1 98.44 138 VAL B C 1
ATOM 2179 O O . VAL B 1 138 ? 0.059 -6.109 -16.812 1 98.44 138 VAL B O 1
ATOM 2182 N N . THR B 1 139 ? 0.49 -4.973 -18.656 1 98.25 139 THR B N 1
ATOM 2183 C CA . THR B 1 139 ? 0.753 -6.164 -19.453 1 98.25 139 THR B CA 1
ATOM 2184 C C . THR B 1 139 ? 1.975 -6.91 -18.922 1 98.25 139 THR B C 1
ATOM 2186 O O . THR B 1 139 ? 1.946 -8.133 -18.781 1 98.25 139 THR B O 1
ATOM 2189 N N . LYS B 1 140 ? 3.014 -6.152 -18.641 1 98.44 140 LYS B N 1
ATOM 2190 C CA . LYS B 1 140 ? 4.219 -6.766 -18.094 1 98.44 140 LYS B CA 1
ATOM 2191 C C . LYS B 1 140 ? 3.93 -7.473 -16.766 1 98.44 140 LYS B C 1
ATOM 2193 O O . LYS B 1 140 ? 4.469 -8.555 -16.5 1 98.44 140 LYS B O 1
ATOM 2198 N N . MET B 1 141 ? 3.092 -6.859 -15.938 1 98.62 141 MET B N 1
ATOM 2199 C CA . MET B 1 141 ? 2.73 -7.469 -14.664 1 98.62 141 MET B CA 1
ATOM 2200 C C . MET B 1 141 ? 1.924 -8.742 -14.875 1 98.62 141 MET B C 1
ATOM 2202 O O . MET B 1 141 ? 2.129 -9.742 -14.18 1 98.62 141 MET B O 1
ATOM 2206 N N . ALA B 1 142 ? 1.013 -8.719 -15.836 1 98.25 142 ALA B N 1
ATOM 2207 C CA . ALA B 1 142 ? 0.248 -9.922 -16.156 1 98.25 142 ALA B CA 1
ATOM 2208 C C . ALA B 1 142 ? 1.167 -11.047 -16.625 1 98.25 142 ALA B C 1
ATOM 2210 O O . ALA B 1 142 ? 0.988 -12.203 -16.219 1 98.25 142 ALA B O 1
ATOM 2211 N N . ASP B 1 143 ? 2.145 -10.703 -17.438 1 98.25 143 ASP B N 1
ATOM 2212 C CA . ASP B 1 143 ? 3.131 -11.68 -17.891 1 98.25 143 ASP B CA 1
ATOM 2213 C C . ASP B 1 143 ? 3.941 -12.227 -16.719 1 98.25 143 ASP B C 1
ATOM 2215 O O . ASP B 1 143 ? 4.227 -13.422 -16.656 1 98.25 143 ASP B O 1
ATOM 2219 N N . TYR B 1 144 ? 4.324 -11.359 -15.852 1 98.19 144 TYR B N 1
ATOM 2220 C CA . TYR B 1 144 ? 5.051 -11.766 -14.656 1 98.19 144 TYR B CA 1
ATOM 2221 C C . TYR B 1 144 ? 4.262 -12.797 -13.859 1 98.19 144 TYR B C 1
ATOM 2223 O O . TYR B 1 144 ? 4.812 -13.812 -13.422 1 98.19 144 TYR B O 1
ATOM 2231 N N . GLN B 1 145 ? 2.984 -12.508 -13.625 1 97.56 145 GLN B N 1
ATOM 2232 C CA . GLN B 1 145 ? 2.119 -13.422 -12.883 1 97.56 145 GLN B CA 1
ATOM 2233 C C . GLN B 1 145 ? 2.002 -14.766 -13.586 1 97.56 145 GLN B C 1
ATOM 2235 O O . GLN B 1 145 ? 2.016 -15.812 -12.938 1 97.56 145 GLN B O 1
ATOM 2240 N N . GLU B 1 146 ? 1.896 -14.742 -14.891 1 97.19 146 GLU B N 1
ATOM 2241 C CA . GLU B 1 146 ? 1.833 -15.977 -15.656 1 97.19 146 GLU B CA 1
ATOM 2242 C C . GLU B 1 146 ? 3.127 -16.781 -15.523 1 97.19 146 GLU B C 1
ATOM 2244 O O . GLU B 1 146 ? 3.096 -18 -15.375 1 97.19 146 GLU B O 1
ATOM 2249 N N . ASN B 1 147 ? 4.25 -16.094 -15.562 1 97.31 147 ASN B N 1
ATOM 2250 C CA . ASN B 1 147 ? 5.539 -16.75 -15.375 1 97.31 147 ASN B CA 1
ATOM 2251 C C . ASN B 1 147 ? 5.652 -17.391 -13.992 1 97.31 147 ASN B C 1
ATOM 2253 O O . ASN B 1 147 ? 6.188 -18.484 -13.852 1 97.31 147 ASN B O 1
ATOM 2257 N N . MET B 1 148 ? 5.203 -16.672 -13.008 1 95.88 148 MET B N 1
ATOM 2258 C CA . MET B 1 148 ? 5.211 -17.234 -11.656 1 95.88 148 MET B CA 1
ATOM 2259 C C . MET B 1 148 ? 4.387 -18.516 -11.586 1 95.88 148 MET B C 1
ATOM 2261 O O . MET B 1 148 ? 4.793 -19.484 -10.938 1 95.88 148 MET B O 1
ATOM 2265 N N . ARG B 1 149 ? 3.209 -18.5 -12.203 1 95.06 149 ARG B N 1
ATOM 2266 C CA . ARG B 1 149 ? 2.357 -19.688 -12.242 1 95.06 149 ARG B CA 1
ATOM 2267 C C . ARG B 1 149 ? 3.09 -20.859 -12.875 1 95.06 149 ARG B C 1
ATOM 2269 O O . ARG B 1 149 ? 3.078 -21.969 -12.328 1 95.06 149 ARG B O 1
ATOM 2276 N N . GLN B 1 150 ? 3.779 -20.625 -13.953 1 96.62 150 GLN B N 1
ATOM 2277 C CA . GLN B 1 150 ? 4.52 -21.672 -14.656 1 96.62 150 GLN B CA 1
ATOM 2278 C C . GLN B 1 150 ? 5.66 -22.203 -13.797 1 96.62 150 GLN B C 1
ATOM 2280 O O . GLN B 1 150 ? 5.949 -23.406 -13.812 1 96.62 150 GLN B O 1
ATOM 2285 N N . GLU B 1 151 ? 6.262 -21.312 -13.125 1 95 151 GLU B N 1
ATOM 2286 C CA . GLU B 1 151 ? 7.355 -21.719 -12.25 1 95 151 GLU B CA 1
ATOM 2287 C C . GLU B 1 151 ? 6.863 -22.656 -11.156 1 95 151 GLU B C 1
ATOM 2289 O O . GLU B 1 151 ? 7.543 -23.625 -10.812 1 95 151 GLU B O 1
ATOM 2294 N N . VAL B 1 152 ? 5.777 -22.375 -10.586 1 94.44 152 VAL B N 1
ATOM 2295 C CA . VAL B 1 152 ? 5.203 -23.219 -9.555 1 94.44 152 VAL B CA 1
ATOM 2296 C C . VAL B 1 152 ? 4.906 -24.609 -10.125 1 94.44 152 VAL B C 1
ATOM 2298 O O . VAL B 1 152 ? 5.18 -25.625 -9.492 1 94.44 152 VAL B O 1
ATOM 2301 N N . GLU B 1 153 ? 4.379 -24.641 -11.32 1 95.25 153 GLU B N 1
ATOM 2302 C CA . GLU B 1 153 ? 4.074 -25.906 -11.977 1 95.25 153 GLU B CA 1
ATOM 2303 C C . GLU B 1 153 ? 5.344 -26.703 -12.25 1 95.25 153 GLU B C 1
ATOM 2305 O O . GLU B 1 153 ? 5.367 -27.922 -12.062 1 95.25 153 GLU B O 1
ATOM 2310 N N . ARG B 1 154 ? 6.352 -26.078 -12.656 1 95.88 154 ARG B N 1
ATOM 2311 C CA . ARG B 1 154 ? 7.633 -26.734 -12.906 1 95.88 154 ARG B CA 1
ATOM 2312 C C . ARG B 1 154 ? 8.211 -27.312 -11.617 1 95.88 154 ARG B C 1
ATOM 2314 O O . ARG B 1 154 ? 8.719 -28.438 -11.602 1 95.88 154 ARG B O 1
ATOM 2321 N N . LYS B 1 155 ? 8.172 -26.594 -10.609 1 95.06 155 LYS B N 1
ATOM 2322 C CA . LYS B 1 155 ? 8.672 -27.062 -9.312 1 95.06 155 LYS B CA 1
ATOM 2323 C C . LYS B 1 155 ? 7.906 -28.297 -8.844 1 95.06 155 LYS B C 1
ATOM 2325 O O . LYS B 1 155 ? 8.492 -29.219 -8.273 1 95.06 155 LYS B O 1
ATOM 2330 N N . ASP B 1 156 ? 6.625 -28.203 -9.016 1 94.38 156 ASP B N 1
ATOM 2331 C CA . ASP B 1 156 ? 5.793 -29.359 -8.648 1 94.38 156 ASP B CA 1
ATOM 2332 C C . ASP B 1 156 ? 6.191 -30.594 -9.438 1 94.38 156 ASP B C 1
ATOM 2334 O O . ASP B 1 156 ? 6.336 -31.688 -8.867 1 94.38 156 ASP B O 1
ATOM 2338 N N . ALA B 1 157 ? 6.383 -30.375 -10.68 1 94.25 157 ALA B N 1
ATOM 2339 C CA . ALA B 1 157 ? 6.797 -31.469 -11.547 1 94.25 157 ALA B CA 1
ATOM 2340 C C . ALA B 1 157 ? 8.156 -32.031 -11.125 1 94.25 157 ALA B C 1
ATOM 2342 O O . ALA B 1 157 ? 8.352 -33.25 -11.07 1 94.25 157 ALA B O 1
ATOM 2343 N N . ASN B 1 158 ? 9.023 -31.125 -10.867 1 94.44 158 ASN B N 1
ATOM 2344 C CA . ASN B 1 158 ? 10.359 -31.516 -10.43 1 94.44 158 ASN B CA 1
ATOM 2345 C C . ASN B 1 158 ? 10.312 -32.281 -9.109 1 94.44 158 ASN B C 1
ATOM 2347 O O . ASN B 1 158 ? 11.047 -33.25 -8.93 1 94.44 158 ASN B O 1
ATOM 2351 N N . LEU B 1 159 ? 9.555 -31.844 -8.172 1 93.62 159 LEU B N 1
ATOM 2352 C CA . LEU B 1 159 ? 9.398 -32.5 -6.879 1 93.62 159 LEU B CA 1
ATOM 2353 C C . LEU B 1 159 ? 8.844 -33.906 -7.055 1 93.62 159 LEU B C 1
ATOM 2355 O O . LEU B 1 159 ? 9.328 -34.844 -6.43 1 93.62 159 LEU B O 1
ATOM 2359 N N . LYS B 1 160 ? 7.895 -34.062 -7.887 1 94.5 160 LYS B N 1
ATOM 2360 C CA . LYS B 1 160 ? 7.301 -35.375 -8.148 1 94.5 160 LYS B CA 1
ATOM 2361 C C . LYS B 1 160 ? 8.305 -36.312 -8.812 1 94.5 160 LYS B C 1
ATOM 2363 O O . LYS B 1 160 ? 8.375 -37.5 -8.469 1 94.5 160 LYS B O 1
ATOM 2368 N N . LYS B 1 161 ? 9.047 -35.75 -9.672 1 93.69 161 LYS B N 1
ATOM 2369 C CA . LYS B 1 161 ? 10.094 -36.531 -10.32 1 93.69 161 LYS B CA 1
ATOM 2370 C C . LYS B 1 161 ? 11.141 -37 -9.305 1 93.69 161 LYS B C 1
ATOM 2372 O O . LYS B 1 161 ? 11.547 -38.188 -9.32 1 93.69 161 LYS B O 1
ATOM 2377 N N . LYS B 1 162 ? 11.484 -36.219 -8.477 1 93.25 162 LYS B N 1
ATOM 2378 C CA . LYS B 1 162 ? 12.5 -36.5 -7.473 1 93.25 162 LYS B CA 1
ATOM 2379 C C . LYS B 1 162 ? 11.992 -37.562 -6.48 1 93.25 162 LYS B C 1
ATOM 2381 O O . LYS B 1 162 ? 12.734 -38.438 -6.07 1 93.25 162 LYS B O 1
ATOM 2386 N N . LEU B 1 163 ? 10.711 -37.312 -6.184 1 92.88 163 LEU B N 1
ATOM 2387 C CA . LEU B 1 163 ? 10.18 -38.156 -5.121 1 92.88 163 LEU B CA 1
ATOM 2388 C C . LEU B 1 163 ? 9.664 -39.469 -5.68 1 92.88 163 LEU B C 1
ATOM 2390 O O . LEU B 1 163 ? 9.734 -40.5 -5.008 1 92.88 163 LEU B O 1
ATOM 2394 N N . MET B 1 164 ? 9.102 -39.312 -6.793 1 90.62 164 MET B N 1
ATOM 2395 C CA . MET B 1 164 ? 8.43 -40.5 -7.316 1 90.62 164 MET B CA 1
ATOM 2396 C C . MET B 1 164 ? 9.297 -41.188 -8.359 1 90.62 164 MET B C 1
ATOM 2398 O O . MET B 1 164 ? 9.023 -42.312 -8.742 1 90.62 164 MET B O 1
ATOM 2402 N N . GLY B 1 165 ? 10.477 -40.625 -8.672 1 77.06 165 GLY B N 1
ATOM 2403 C CA . GLY B 1 165 ? 11.352 -41.25 -9.664 1 77.06 165 GLY B CA 1
ATOM 2404 C C . GLY B 1 165 ? 10.797 -41.156 -11.07 1 77.06 165 GLY B C 1
ATOM 2405 O O . GLY B 1 165 ? 11.148 -42 -11.922 1 77.06 165 GLY B O 1
ATOM 2406 N N . GLU B 1 166 ? 9.742 -40.219 -11.234 1 59.88 166 GLU B N 1
ATOM 2407 C CA . GLU B 1 166 ? 9.125 -40.25 -12.555 1 59.88 166 GLU B CA 1
ATOM 2408 C C . GLU B 1 166 ? 9.75 -39.188 -13.477 1 59.88 166 GLU B C 1
ATOM 2410 O O . GLU B 1 166 ? 10.211 -38.156 -13.023 1 59.88 166 GLU B O 1
#